Protein AF-A0A839QST0-F1 (afdb_monomer_lite)

Radius of gyration: 27.53 Å; chains: 1; bounding box: 65×44×78 Å

Foldseek 3Di:
DDDPPPDPPPPDVLVVLVVQCVVCVVVVHHDPDPSDPPPPDPVLVVLLVVLLVVVVVVLVVDAAALQRSLVVQQVVQQDPVRDGPVVSSVSSSVVCVVVVSHDLLVRLLVQVVVCCVPPLAALQVSQVVSVVSVRDPVSSVVSCVVNPDDDSLVSLLVLLVVVLVVLVPDPPPQSLALVSVLVVQLVVNVVSRDDSVSSNVSNVVVCVVVVRDHDD

Sequence (216 aa):
MTSRHARSAHPDPVVRGLQQNLAAYERGETPRNRVVREFRSPEDEKRVVKEARYCMGLIGRRLRSEFELRTRLAERCRDENDRVDTALVDEVIARLDRADLINDFLFATEWIMQRRAAKQLGTGALRSELEAKGVDESIINIAIDDTEDGSETERCIALVRDRLDRELRSTRALSRDRRSMARRLCAAVQRRGYSQNLALRIVNQELDIARVPWQA

pLDDT: mean 86.34, std 15.93, range [34.75, 98.38]

Organism: NCBI:txid521392

InterPro domains:
  IPR003783 Regulatory protein RecX [MF_01114] (41-210)
  IPR003783 Regulatory protein 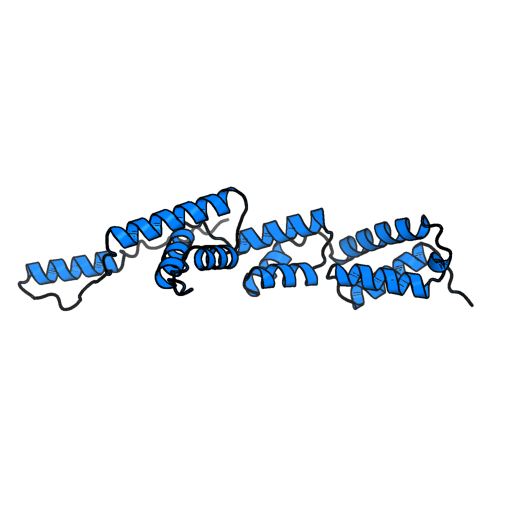RecX [PTHR33602] (40-204)
  IPR036388 Winged helix-like DNA-binding domain superfamily [G3DSA:1.10.10.10] (52-101)
  IPR036388 Winged helix-like DNA-binding domain superfamily [G3DSA:1.10.10.10] (103-146)
  IPR053924 RecX, second three-helical domain [PF02631] (103-143)

Secondary structure (DSSP, 8-state):
------------HHHHHHHHHHHHHHTTPPPS---------HHHHHHHHHHHHHHHHHHTTS---HHHHHHHHHHHTB-TTS-B-HHHHHHHHHHHHTTT---HHHHHHHHHHHHHHHH---HHHHHHHHHTTT--HHHHHHHHHHT--S-HHHHHHHHHHHHHHHHHH---GGGS-HHHHHHHHHHHHHTTT--HHHHHHHHHHHHHHTTPPPP-

Structure (mmCIF, N/CA/C/O backbone):
data_AF-A0A839QST0-F1
#
_entry.id   AF-A0A839QST0-F1
#
loop_
_atom_site.group_PDB
_atom_site.id
_atom_site.type_symbol
_atom_site.label_atom_id
_atom_site.label_alt_id
_atom_site.label_comp_id
_atom_site.label_asym_id
_atom_site.label_entity_id
_atom_site.label_seq_id
_atom_site.pdbx_PDB_ins_code
_atom_site.Cartn_x
_atom_site.Cartn_y
_atom_site.Cartn_z
_atom_site.occupancy
_atom_site.B_iso_or_equiv
_atom_site.auth_seq_id
_atom_site.auth_comp_id
_atom_site.auth_asym_id
_atom_site.auth_atom_id
_atom_site.pdbx_PDB_model_num
ATOM 1 N N . MET A 1 1 ? -23.057 -19.141 -8.802 1.00 34.75 1 MET A N 1
ATOM 2 C CA . MET A 1 1 ? -23.629 -20.102 -7.833 1.00 34.75 1 MET A CA 1
ATOM 3 C C . MET A 1 1 ? -22.949 -19.878 -6.490 1.00 34.75 1 MET A C 1
ATOM 5 O O . MET A 1 1 ? -21.885 -20.426 -6.250 1.00 34.75 1 MET A O 1
ATOM 9 N N . THR A 1 2 ? -23.482 -18.984 -5.660 1.00 36.34 2 THR A N 1
ATOM 10 C CA . THR A 1 2 ? -22.878 -18.622 -4.370 1.00 36.34 2 THR A CA 1
ATOM 11 C C . THR A 1 2 ? -23.440 -19.523 -3.276 1.00 36.34 2 THR A C 1
ATOM 13 O O . THR A 1 2 ? -24.617 -19.451 -2.925 1.00 36.34 2 THR A O 1
ATOM 16 N N . SER A 1 3 ? -22.587 -20.416 -2.770 1.00 35.12 3 SER A N 1
ATOM 17 C CA . SER A 1 3 ? -22.884 -21.302 -1.645 1.00 35.12 3 SER A CA 1
ATOM 18 C C . SER A 1 3 ? -23.073 -20.466 -0.379 1.00 35.12 3 SER A C 1
ATOM 20 O O . SER A 1 3 ? -22.124 -20.058 0.296 1.00 35.12 3 SER A O 1
ATOM 22 N N . ARG A 1 4 ? -24.342 -20.153 -0.113 1.00 39.78 4 ARG A N 1
ATOM 23 C CA . ARG A 1 4 ? -24.850 -19.478 1.076 1.00 39.78 4 ARG A CA 1
ATOM 24 C C . ARG A 1 4 ? -24.607 -20.407 2.262 1.00 39.78 4 ARG A C 1
ATOM 26 O O . ARG A 1 4 ? -25.421 -21.278 2.549 1.00 39.78 4 ARG A O 1
ATOM 33 N N . HIS A 1 5 ? -23.455 -20.252 2.909 1.00 36.84 5 HIS A N 1
ATOM 34 C CA . HIS A 1 5 ? -23.138 -20.971 4.134 1.00 36.84 5 HIS A CA 1
ATOM 35 C C . HIS A 1 5 ? -24.200 -20.618 5.174 1.00 36.84 5 HIS A C 1
ATOM 37 O O . HIS A 1 5 ? -24.247 -19.498 5.685 1.00 36.84 5 HIS A O 1
ATOM 43 N N . ALA A 1 6 ? -25.084 -21.579 5.436 1.00 41.28 6 ALA A N 1
ATOM 44 C CA . ALA A 1 6 ? -26.011 -21.557 6.545 1.00 41.28 6 ALA A CA 1
ATOM 45 C C . ALA A 1 6 ? -25.181 -21.488 7.831 1.00 41.28 6 ALA A C 1
ATOM 47 O O . ALA A 1 6 ? -24.715 -22.507 8.339 1.00 41.28 6 ALA A O 1
ATOM 48 N N . ARG A 1 7 ? -24.929 -20.272 8.331 1.00 45.91 7 ARG A N 1
ATOM 49 C CA . ARG A 1 7 ? -24.357 -20.099 9.664 1.00 45.91 7 ARG A CA 1
ATOM 50 C C . ARG A 1 7 ? -25.403 -20.619 10.634 1.00 45.91 7 ARG A C 1
ATOM 52 O O . ARG A 1 7 ? -26.478 -20.037 10.772 1.00 45.91 7 ARG A O 1
ATOM 59 N N . SER A 1 8 ? -25.097 -21.758 11.244 1.00 38.88 8 SER A N 1
ATOM 60 C CA . SER A 1 8 ? -25.825 -22.254 12.396 1.00 38.88 8 SER A CA 1
ATOM 61 C C . SER A 1 8 ? -25.908 -21.112 13.405 1.00 38.88 8 SER A C 1
ATOM 63 O O . SER A 1 8 ? -24.899 -20.501 13.757 1.00 38.88 8 SER A O 1
ATOM 65 N N . ALA A 1 9 ? -27.127 -20.770 13.816 1.00 44.88 9 ALA A N 1
ATOM 66 C CA . ALA A 1 9 ? -27.367 -19.848 14.911 1.00 44.88 9 ALA A CA 1
ATOM 67 C C . ALA A 1 9 ? -26.865 -20.521 16.193 1.00 44.88 9 ALA A C 1
ATOM 69 O O . ALA A 1 9 ? -27.630 -21.134 16.933 1.00 44.88 9 ALA A O 1
ATOM 70 N N . HIS A 1 10 ? -25.551 -20.512 16.406 1.00 42.47 10 HIS A N 1
ATOM 71 C CA . HIS A 1 10 ? -24.973 -20.938 17.663 1.00 42.47 10 HIS A CA 1
ATOM 72 C C . HIS A 1 10 ? -25.378 -19.871 18.686 1.00 42.47 10 HIS A C 1
ATOM 74 O O . HIS A 1 10 ? -25.041 -18.703 18.478 1.00 42.47 10 HIS A O 1
ATOM 80 N N . PRO A 1 11 ? -26.144 -20.219 19.739 1.00 49.91 11 PRO A N 1
ATOM 81 C CA . PRO A 1 11 ? -26.503 -19.261 20.772 1.00 49.91 11 PRO A CA 1
ATOM 82 C C . PRO A 1 11 ? -25.226 -18.610 21.289 1.00 49.91 11 PRO A C 1
ATOM 84 O O . PRO A 1 11 ? -24.271 -19.331 21.594 1.00 49.91 11 PRO A O 1
ATOM 87 N N . ASP A 1 12 ? -25.223 -17.276 21.350 1.00 61.41 12 ASP A N 1
ATOM 88 C CA . ASP A 1 12 ? -24.121 -16.489 21.899 1.00 61.41 12 ASP A CA 1
ATOM 89 C C . ASP A 1 12 ? -23.640 -17.167 23.199 1.00 61.41 12 ASP A C 1
ATOM 91 O O . ASP A 1 12 ? -24.470 -17.464 24.070 1.00 61.41 12 ASP A O 1
ATOM 95 N N . PRO A 1 13 ? -22.341 -17.488 23.334 1.00 60.47 13 PRO A N 1
ATOM 96 C CA . PRO A 1 13 ? -21.810 -18.164 24.516 1.00 60.47 13 PRO A CA 1
ATOM 97 C C . PRO A 1 13 ? -22.160 -17.433 25.821 1.00 60.47 13 PRO A C 1
ATOM 99 O O . PRO A 1 13 ? -22.313 -18.082 26.856 1.00 60.47 13 PRO A O 1
ATOM 102 N N . VAL A 1 14 ? -22.382 -16.114 25.770 1.00 61.16 14 VAL A N 1
ATOM 103 C CA . VAL A 1 14 ? -22.886 -15.312 26.892 1.00 61.16 14 VAL A CA 1
ATOM 104 C C . VAL A 1 14 ? -24.332 -15.672 27.224 1.00 61.16 14 VAL A C 1
ATOM 106 O O . VAL A 1 14 ? -24.652 -15.900 28.386 1.00 61.16 14 VAL A O 1
ATOM 109 N N . VAL A 1 15 ? -25.204 -15.775 26.220 1.00 68.75 15 VAL A N 1
ATOM 110 C CA . VAL A 1 15 ? -26.613 -16.159 26.405 1.00 68.75 15 VAL A CA 1
ATOM 111 C C . VAL A 1 15 ? -26.706 -17.581 26.952 1.00 68.75 15 VAL A C 1
ATOM 113 O O . VAL A 1 15 ? -27.444 -17.822 27.904 1.00 68.75 15 VAL A O 1
ATOM 116 N N . ARG A 1 16 ? -25.899 -18.507 26.421 1.00 71.44 16 ARG A N 1
ATOM 117 C CA . ARG A 1 16 ? -25.820 -19.887 26.922 1.00 71.44 16 ARG A CA 1
ATOM 118 C C . ARG A 1 16 ? -25.339 -19.929 28.375 1.00 71.44 16 ARG A C 1
ATOM 120 O O . ARG A 1 16 ? -25.907 -20.655 29.187 1.00 71.44 16 ARG A O 1
ATOM 127 N N . GLY A 1 17 ? -24.331 -19.131 28.716 1.00 72.88 17 GLY A N 1
ATOM 128 C CA . GLY A 1 17 ? -23.840 -19.016 30.084 1.00 72.88 17 GLY A CA 1
ATOM 129 C C . GLY A 1 17 ? -24.877 -18.414 31.042 1.00 72.88 17 GLY A C 1
ATOM 130 O O . GLY A 1 17 ? -25.063 -18.919 32.146 1.00 72.88 17 GLY A O 1
ATOM 131 N N . LEU A 1 18 ? -25.588 -17.364 30.624 1.00 74.69 18 LEU A N 1
ATOM 132 C CA . LEU A 1 18 ? -26.653 -16.746 31.419 1.00 74.69 18 LEU A CA 1
ATOM 133 C C . LEU A 1 18 ? -27.819 -17.712 31.651 1.00 74.69 18 LEU A C 1
ATOM 135 O O . LEU A 1 18 ? -28.318 -17.790 32.768 1.00 74.69 18 LEU A O 1
ATOM 139 N N . GLN A 1 19 ? -28.207 -18.489 30.637 1.00 81.00 19 GLN A N 1
ATOM 140 C CA . GLN A 1 19 ? -29.223 -19.538 30.765 1.00 81.00 19 GLN A CA 1
ATOM 141 C C . GLN A 1 19 ? -28.799 -20.627 31.758 1.00 81.00 19 GLN A C 1
ATOM 143 O O . GLN A 1 19 ? -29.601 -21.053 32.583 1.00 81.00 19 GLN A O 1
ATOM 148 N N . GLN A 1 20 ? -27.532 -21.050 31.725 1.00 79.12 20 GLN A N 1
ATOM 149 C CA . GLN A 1 20 ? -26.991 -22.018 32.687 1.00 79.12 20 GLN A CA 1
ATOM 150 C C . GLN A 1 20 ? -26.974 -21.467 34.117 1.00 79.12 20 GLN A C 1
ATOM 152 O O . GLN A 1 20 ? -27.294 -22.196 35.056 1.00 79.12 20 GLN A O 1
ATOM 157 N N . ASN A 1 21 ? -26.646 -20.184 34.281 1.00 79.88 21 ASN A N 1
ATOM 158 C CA . ASN A 1 21 ? -26.657 -19.518 35.580 1.00 79.88 21 ASN A CA 1
ATOM 159 C C . ASN A 1 21 ? -28.075 -19.335 36.121 1.00 79.88 21 ASN A C 1
ATOM 161 O O . ASN A 1 21 ? -28.311 -19.599 37.296 1.00 79.88 21 ASN A O 1
ATOM 165 N N . LEU A 1 22 ? -29.021 -18.934 35.269 1.00 83.38 22 LEU A N 1
ATOM 166 C CA . LEU A 1 22 ? -30.430 -18.820 35.633 1.00 83.38 22 LEU A CA 1
ATOM 167 C C . LEU A 1 22 ? -30.982 -20.176 36.089 1.00 83.38 22 LEU A C 1
ATOM 169 O O . LEU A 1 22 ? -31.554 -20.267 37.169 1.00 83.38 22 LEU A O 1
ATOM 173 N N . ALA A 1 23 ? -30.693 -21.245 35.341 1.00 85.12 23 ALA A N 1
ATOM 174 C CA . ALA A 1 23 ? -31.095 -22.600 35.706 1.00 85.12 23 ALA A CA 1
ATOM 175 C C . ALA A 1 23 ? -30.448 -23.087 37.018 1.00 85.12 23 ALA A C 1
ATOM 177 O O . ALA A 1 23 ? -31.044 -23.884 37.736 1.00 85.12 23 ALA A O 1
ATOM 178 N N . ALA A 1 24 ? -29.228 -22.641 37.345 1.00 83.25 24 ALA A N 1
ATOM 179 C CA . ALA A 1 24 ? -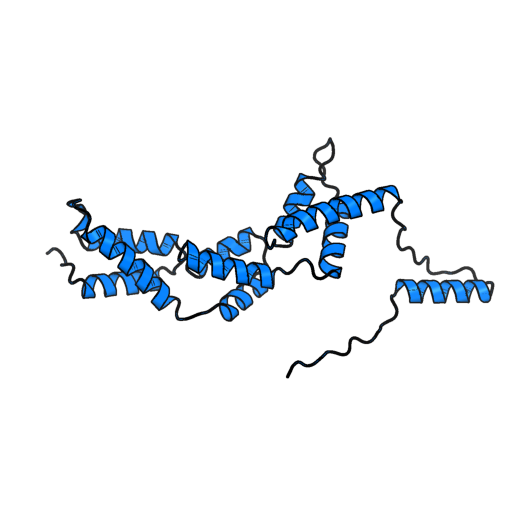28.595 -22.938 38.633 1.00 83.25 24 ALA A CA 1
ATOM 180 C C . ALA A 1 24 ? -29.326 -22.243 39.791 1.00 83.25 24 ALA A C 1
ATOM 182 O O . ALA A 1 24 ? -29.657 -22.896 40.779 1.00 83.25 24 ALA A O 1
ATOM 183 N N . TYR A 1 25 ? -29.675 -20.962 39.632 1.00 80.75 25 TYR A N 1
ATOM 184 C CA . TYR A 1 25 ? -30.479 -20.241 40.622 1.00 80.75 25 TYR A CA 1
ATOM 185 C C . TYR A 1 25 ? -31.861 -20.869 40.830 1.00 80.75 25 TYR A C 1
ATOM 187 O O . TYR A 1 25 ? -32.294 -21.009 41.971 1.00 80.75 25 TYR A O 1
ATOM 195 N N . GLU A 1 26 ? -32.532 -21.293 39.757 1.00 87.12 26 GLU A N 1
ATOM 196 C CA . GLU A 1 26 ? -33.830 -21.983 39.832 1.00 87.12 26 GLU A CA 1
ATOM 197 C C . GLU A 1 26 ? -33.751 -23.307 40.609 1.00 87.12 26 GLU A C 1
ATOM 199 O O . GLU A 1 26 ? -34.717 -23.700 41.261 1.00 87.12 26 GLU A O 1
ATOM 204 N N . ARG A 1 27 ? -32.590 -23.975 40.598 1.00 89.38 27 ARG A N 1
ATOM 205 C CA . ARG A 1 27 ? -32.315 -25.180 41.399 1.00 89.38 27 ARG A CA 1
ATOM 206 C C . ARG A 1 27 ? -31.845 -24.881 42.829 1.00 89.38 27 ARG A C 1
ATOM 208 O O . ARG A 1 27 ? -31.549 -25.815 43.570 1.00 89.38 27 ARG A O 1
ATOM 215 N N . GLY A 1 28 ? -31.755 -23.610 43.229 1.00 86.56 28 GLY A N 1
ATOM 216 C CA . GLY A 1 28 ? -31.203 -23.202 44.526 1.00 86.56 28 GLY A CA 1
ATOM 217 C C . GLY A 1 28 ? -29.681 -23.371 44.636 1.00 86.56 28 GLY A C 1
ATOM 218 O O . GLY A 1 28 ? -29.132 -23.328 45.735 1.00 86.56 28 GLY A O 1
ATOM 219 N N . GLU A 1 29 ? -28.990 -23.568 43.512 1.00 85.50 29 GLU A N 1
ATOM 220 C CA . GLU A 1 29 ? -27.538 -23.702 43.436 1.00 85.50 29 GLU A CA 1
ATOM 221 C C . GLU A 1 29 ? -26.893 -22.3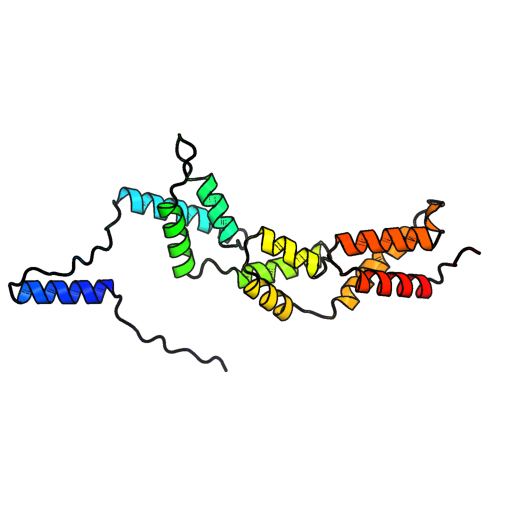28 43.224 1.00 85.50 29 GLU A C 1
ATOM 223 O O . GLU A 1 29 ? -27.384 -21.490 42.463 1.00 85.50 29 GLU A O 1
ATOM 228 N N . THR A 1 30 ? -25.736 -22.091 43.841 1.00 73.00 30 THR A N 1
ATOM 229 C CA . THR A 1 30 ? -24.904 -20.940 43.484 1.00 73.00 30 THR A CA 1
ATOM 230 C C . THR A 1 30 ? -24.199 -21.209 42.149 1.00 73.00 30 THR A C 1
ATOM 232 O O . THR A 1 30 ? -23.507 -22.225 42.012 1.00 73.00 30 THR A O 1
ATOM 235 N N . PRO A 1 31 ? -24.337 -20.325 41.142 1.00 65.62 31 PRO A N 1
ATOM 236 C CA . PRO A 1 31 ? -23.699 -20.537 39.851 1.00 65.62 31 PRO A CA 1
ATOM 237 C C . PRO A 1 31 ? -22.176 -20.580 39.992 1.00 65.62 31 PRO A C 1
ATOM 239 O O . PRO A 1 31 ? -21.563 -19.670 40.548 1.00 65.62 31 PRO A O 1
ATOM 242 N N . ARG A 1 32 ? -21.548 -21.631 39.452 1.00 61.38 32 ARG A N 1
ATOM 243 C CA . ARG A 1 32 ? -20.081 -21.779 39.442 1.00 61.38 32 ARG A CA 1
ATOM 244 C C . ARG A 1 32 ? -19.404 -20.993 38.323 1.00 61.38 32 ARG A C 1
ATOM 246 O O . ARG A 1 32 ? -18.220 -20.690 38.426 1.00 61.38 32 ARG A O 1
ATOM 253 N N . ASN A 1 33 ? -20.138 -20.675 37.259 1.00 56.16 33 ASN A N 1
ATOM 254 C CA . ASN A 1 33 ? -19.605 -19.956 36.115 1.00 56.16 33 ASN A CA 1
ATOM 255 C C . ASN A 1 33 ? -19.981 -18.478 36.231 1.00 56.16 33 ASN A C 1
ATOM 257 O O . ASN A 1 33 ? -21.116 -18.080 35.962 1.00 56.16 33 ASN A O 1
ATOM 261 N N . ARG A 1 34 ? -19.035 -17.636 36.646 1.00 54.53 34 ARG A N 1
ATOM 262 C CA . ARG A 1 34 ? -19.218 -16.189 36.561 1.00 54.53 34 ARG A CA 1
ATOM 263 C C . ARG A 1 34 ? -19.130 -15.863 35.069 1.00 54.53 34 ARG A C 1
ATOM 265 O O . ARG A 1 34 ? -18.039 -15.716 34.533 1.00 54.53 34 ARG A O 1
ATOM 272 N N . VAL A 1 35 ? -20.269 -15.816 34.378 1.00 49.56 35 VAL A N 1
ATOM 273 C CA . VAL A 1 35 ? -20.342 -15.340 32.989 1.00 49.56 35 VAL A CA 1
ATOM 274 C C . VAL A 1 35 ? -20.140 -13.836 33.055 1.00 49.56 35 VAL A C 1
ATOM 276 O O . VAL A 1 35 ? -21.072 -13.041 33.000 1.00 49.56 35 VAL A O 1
ATOM 279 N N . VAL A 1 36 ? -18.895 -13.453 33.301 1.00 47.81 36 VAL A N 1
ATOM 280 C CA . VAL A 1 36 ? -18.444 -12.080 33.293 1.00 47.81 36 VAL A CA 1
ATOM 281 C C . VAL A 1 36 ? -18.056 -11.829 31.853 1.00 47.81 36 VAL A C 1
ATOM 283 O O . VAL A 1 36 ? -16.905 -11.971 31.462 1.00 47.81 36 VAL A O 1
ATOM 286 N N . ARG A 1 37 ? -19.025 -11.394 31.045 1.00 49.22 37 ARG A N 1
ATOM 287 C CA . ARG A 1 37 ? -18.660 -10.207 30.282 1.00 49.22 37 ARG A CA 1
ATOM 288 C C . ARG A 1 37 ? -18.400 -9.181 31.368 1.00 49.22 37 ARG A C 1
ATOM 290 O O . ARG A 1 37 ? -19.316 -8.905 32.141 1.00 49.22 37 ARG A O 1
ATOM 297 N N . GLU A 1 38 ? -17.162 -8.725 31.524 1.00 54.16 38 GLU A N 1
ATOM 298 C CA . GLU A 1 38 ? -16.940 -7.539 32.340 1.00 54.16 38 GLU A CA 1
ATOM 299 C C . GLU A 1 38 ? -17.835 -6.493 31.696 1.00 54.16 38 GLU A C 1
ATOM 301 O O . GLU A 1 38 ? -17.629 -6.105 30.544 1.00 54.16 38 GLU A O 1
ATOM 306 N N . PHE A 1 39 ? -18.945 -6.173 32.361 1.00 53.22 39 PHE A N 1
ATOM 307 C CA . PHE A 1 39 ? -19.774 -5.074 31.928 1.00 53.22 39 PHE A CA 1
ATOM 308 C C . PHE A 1 39 ? -18.857 -3.872 32.046 1.00 53.22 39 PHE A C 1
ATOM 310 O O . PHE A 1 39 ? -18.511 -3.467 33.156 1.00 53.22 39 PHE A O 1
ATOM 317 N N . ARG A 1 40 ? -18.392 -3.378 30.895 1.00 66.94 40 ARG A N 1
ATOM 318 C CA . ARG A 1 40 ? -17.623 -2.142 30.838 1.00 66.94 40 ARG A CA 1
ATOM 319 C C . ARG A 1 40 ? -18.403 -1.078 31.587 1.00 66.94 40 ARG A C 1
ATOM 321 O O . ARG A 1 40 ? -19.634 -1.026 31.474 1.00 66.94 40 ARG A O 1
ATOM 328 N N . SER A 1 41 ? -17.689 -0.236 32.330 1.00 80.38 41 SER A N 1
ATOM 329 C CA . SER A 1 41 ? -18.328 0.914 32.958 1.00 80.38 41 SER A CA 1
ATOM 330 C C . SER A 1 41 ? -19.091 1.694 31.882 1.00 80.38 41 SER A C 1
ATOM 332 O O . SER A 1 41 ? -18.615 1.770 30.740 1.00 80.38 41 SER A O 1
ATOM 334 N N . PRO A 1 42 ? -20.254 2.294 32.185 1.00 84.88 42 PRO A N 1
ATOM 335 C CA . PRO A 1 42 ? -20.945 3.167 31.238 1.00 84.88 42 PRO A CA 1
ATOM 336 C C . PRO A 1 42 ? -20.020 4.227 30.611 1.00 84.88 42 PRO A C 1
ATOM 338 O O . PRO A 1 42 ? -20.205 4.622 29.461 1.00 84.88 42 PRO A O 1
ATOM 341 N N . GLU A 1 43 ? -19.004 4.670 31.348 1.00 86.81 43 GLU A N 1
ATOM 342 C CA . GLU A 1 43 ? -17.944 5.582 30.920 1.00 86.81 43 GLU A CA 1
ATOM 343 C C . GLU A 1 43 ? -17.039 4.960 29.849 1.00 86.81 43 GLU A C 1
ATOM 345 O O . GLU A 1 43 ? -16.793 5.592 28.820 1.00 86.81 43 GLU A O 1
ATOM 350 N N . ASP A 1 44 ? -16.599 3.717 30.036 1.00 86.88 44 ASP A N 1
ATOM 351 C CA . ASP A 1 44 ? -15.759 3.007 29.067 1.00 86.88 44 ASP A CA 1
ATOM 352 C C . ASP A 1 44 ? -16.528 2.705 27.785 1.00 86.88 44 ASP A C 1
ATOM 354 O O . ASP A 1 44 ? -16.017 2.900 26.683 1.00 86.88 44 ASP A O 1
ATOM 358 N N . GLU A 1 45 ? -17.796 2.314 27.904 1.00 89.62 45 GLU A N 1
ATOM 359 C CA . GLU A 1 45 ? -18.645 2.081 26.738 1.00 89.62 45 GLU A CA 1
ATOM 360 C C . GLU A 1 45 ? -18.872 3.383 25.945 1.00 89.62 45 GLU A C 1
ATOM 362 O O . GLU A 1 45 ? -18.796 3.389 24.713 1.00 89.62 45 GLU A O 1
ATOM 367 N N . LYS A 1 46 ? -19.058 4.524 26.628 1.00 92.75 46 LYS A N 1
ATOM 368 C CA . LYS A 1 46 ? -19.106 5.845 25.972 1.00 92.75 46 LYS A CA 1
ATOM 369 C C . LYS A 1 46 ? -17.804 6.159 25.231 1.00 92.75 46 LYS A C 1
ATOM 371 O O . LYS A 1 46 ? -17.869 6.698 24.122 1.00 92.75 46 LYS A O 1
ATOM 376 N N . ARG A 1 47 ? -16.639 5.831 25.808 1.00 93.31 47 ARG A N 1
ATOM 377 C CA . ARG A 1 47 ? -15.326 6.005 25.154 1.00 93.31 47 ARG A CA 1
ATOM 378 C C . ARG A 1 47 ? -15.229 5.149 23.890 1.00 93.31 47 ARG A C 1
ATOM 380 O O . ARG A 1 47 ? -14.953 5.699 22.826 1.00 93.31 47 ARG A O 1
ATOM 387 N N . VAL A 1 48 ? -15.567 3.860 23.965 1.00 93.88 48 VAL A N 1
ATOM 388 C CA . VAL A 1 48 ? -15.586 2.945 22.805 1.00 93.88 48 VAL A CA 1
ATOM 389 C C . VAL A 1 48 ? -16.479 3.492 21.690 1.00 93.88 48 VAL A C 1
ATOM 391 O O . VAL A 1 48 ? -16.051 3.598 20.542 1.00 93.88 48 VAL A O 1
ATOM 394 N N . VAL A 1 49 ? -17.712 3.896 22.008 1.00 95.62 49 VAL A N 1
ATOM 395 C CA . VAL A 1 49 ? -18.662 4.420 21.010 1.00 95.62 49 VAL A CA 1
ATOM 396 C C . VAL A 1 49 ? -18.159 5.720 20.373 1.00 95.62 49 VAL A C 1
ATOM 398 O O . VAL A 1 49 ? -18.316 5.922 19.164 1.00 95.62 49 VAL A O 1
ATOM 401 N N . LYS A 1 50 ? -17.544 6.608 21.162 1.00 96.50 50 LYS A N 1
ATOM 402 C CA . LYS A 1 50 ? -16.956 7.861 20.669 1.00 96.50 50 LYS A CA 1
ATOM 403 C C . LYS A 1 50 ? -15.833 7.594 19.665 1.00 96.50 50 LYS A C 1
ATOM 405 O O . LYS A 1 50 ? -15.819 8.216 18.600 1.00 96.50 50 LYS A O 1
ATOM 410 N N . GLU A 1 51 ? -14.923 6.679 19.980 1.00 96.94 51 GLU A N 1
ATOM 411 C CA . GLU A 1 51 ? -13.785 6.361 19.116 1.00 96.94 51 GLU A CA 1
ATOM 412 C C . GLU A 1 51 ? -14.201 5.543 17.884 1.00 96.94 51 GLU A C 1
ATOM 414 O O . GLU A 1 51 ? -13.766 5.843 16.771 1.00 96.94 51 GLU A O 1
ATOM 419 N N . ALA A 1 52 ? -15.167 4.629 18.021 1.00 96.88 52 ALA A N 1
ATOM 420 C CA . ALA A 1 52 ? -15.776 3.948 16.879 1.00 96.88 52 ALA A CA 1
ATOM 421 C C . ALA A 1 52 ? -16.418 4.942 15.896 1.00 96.88 52 ALA A C 1
ATOM 423 O O . ALA A 1 52 ? -16.225 4.834 14.685 1.00 96.88 52 ALA A O 1
ATOM 424 N N . ARG A 1 53 ? -17.128 5.967 16.396 1.00 97.62 53 ARG A N 1
ATOM 425 C CA . ARG A 1 53 ? -17.695 7.033 15.548 1.00 97.62 53 ARG A CA 1
ATOM 426 C C . ARG A 1 53 ? -16.624 7.796 14.777 1.00 97.62 53 ARG A C 1
ATOM 428 O O . ARG A 1 53 ? -16.839 8.147 13.618 1.00 97.62 53 ARG A O 1
ATOM 435 N N . TYR A 1 54 ? -15.479 8.042 15.398 1.00 97.75 54 TYR A N 1
ATOM 436 C CA . TYR A 1 54 ? -14.354 8.671 14.720 1.00 97.75 54 TYR A CA 1
ATOM 437 C C . TYR A 1 54 ? -13.799 7.800 13.590 1.00 97.75 54 TYR A C 1
ATOM 439 O O . TYR A 1 54 ? -13.670 8.292 12.468 1.00 97.75 54 TYR A O 1
ATOM 447 N N . CYS A 1 55 ? -13.558 6.512 13.843 1.00 97.62 55 CYS A N 1
ATOM 448 C CA . CYS A 1 55 ? -13.122 5.572 12.810 1.00 97.62 55 CYS A CA 1
ATOM 449 C C . CYS A 1 55 ? -14.128 5.465 11.661 1.00 97.62 55 CYS A C 1
ATOM 451 O O . CYS A 1 55 ? -13.725 5.535 10.503 1.00 97.62 55 CYS A O 1
ATOM 453 N N . MET A 1 56 ? -15.431 5.403 11.955 1.00 97.44 56 MET A N 1
ATOM 454 C CA . MET A 1 56 ? -16.476 5.431 10.923 1.00 97.44 56 MET A CA 1
ATOM 455 C C . MET A 1 56 ? -16.387 6.691 10.051 1.00 97.44 56 MET A C 1
ATOM 457 O O . MET A 1 56 ? -16.508 6.609 8.831 1.00 97.44 56 MET A O 1
ATOM 461 N N . GLY A 1 57 ? -16.096 7.854 10.644 1.00 97.69 57 GLY A N 1
ATOM 462 C CA . GLY A 1 57 ? -15.857 9.088 9.892 1.00 97.69 57 GLY A CA 1
ATOM 463 C C . GLY A 1 57 ? -14.605 9.044 9.004 1.00 97.69 57 GLY A C 1
ATOM 464 O O . GLY A 1 57 ? -14.583 9.679 7.949 1.00 97.69 57 GLY A O 1
ATOM 465 N N . LEU A 1 58 ? -13.564 8.302 9.399 1.00 96.81 58 LEU A N 1
ATOM 466 C CA . LEU A 1 58 ? -12.373 8.083 8.571 1.00 96.81 58 LEU A CA 1
ATOM 467 C C . LEU A 1 58 ? -12.658 7.140 7.400 1.00 96.81 58 LEU A C 1
ATOM 469 O O . LEU A 1 58 ? -12.253 7.454 6.279 1.00 96.81 58 LEU A O 1
ATOM 473 N N . ILE A 1 59 ? -13.342 6.023 7.669 1.00 96.50 59 ILE A N 1
ATOM 474 C CA . ILE A 1 59 ? -13.710 5.003 6.676 1.00 96.50 59 ILE A CA 1
ATOM 475 C C . ILE A 1 59 ? -14.678 5.593 5.645 1.00 96.50 59 ILE A C 1
ATOM 477 O O . ILE A 1 59 ? -14.500 5.402 4.446 1.00 96.50 59 ILE A O 1
ATOM 481 N N . GLY A 1 60 ? -15.644 6.406 6.084 1.00 95.19 60 GLY A N 1
ATOM 482 C CA . GLY A 1 60 ? -16.623 7.037 5.194 1.00 95.19 60 GLY A CA 1
ATOM 483 C C . GLY A 1 60 ? -16.027 7.997 4.155 1.00 95.19 60 GLY A C 1
ATOM 484 O O . GLY A 1 60 ? -16.704 8.346 3.195 1.00 95.19 60 GLY A O 1
ATOM 485 N N . ARG A 1 61 ? -14.768 8.431 4.315 1.00 95.50 61 ARG A N 1
ATOM 486 C CA . ARG A 1 61 ? -14.061 9.273 3.327 1.00 95.50 61 ARG A CA 1
ATOM 487 C C . ARG A 1 61 ? -13.245 8.460 2.324 1.00 95.50 61 ARG A C 1
ATOM 489 O O . ARG A 1 61 ? -13.045 8.906 1.200 1.00 95.50 61 ARG A O 1
ATOM 496 N N . ARG A 1 62 ? -12.686 7.334 2.767 1.00 94.75 62 ARG A N 1
ATOM 497 C CA . ARG A 1 62 ? -11.844 6.414 1.995 1.00 94.75 62 ARG A CA 1
ATOM 498 C C . ARG A 1 62 ? -11.731 5.119 2.784 1.00 94.75 62 ARG A C 1
ATOM 500 O O . ARG A 1 62 ? -11.584 5.176 4.003 1.00 94.75 62 ARG A O 1
ATOM 507 N N . LEU A 1 63 ? -11.647 3.993 2.085 1.00 96.12 63 LEU A N 1
ATOM 508 C CA . LEU A 1 63 ? -11.217 2.736 2.687 1.00 96.12 63 LEU A CA 1
ATOM 509 C C . LEU A 1 63 ? -9.888 2.900 3.444 1.00 96.12 63 LEU A C 1
ATOM 511 O O . LEU A 1 63 ? -8.984 3.638 3.028 1.00 96.12 63 LEU A O 1
ATOM 515 N N . ARG A 1 64 ? -9.784 2.199 4.568 1.00 97.44 64 ARG A N 1
ATOM 516 C CA . ARG A 1 64 ? -8.648 2.204 5.496 1.00 97.44 64 ARG A CA 1
ATOM 517 C C . ARG A 1 64 ? -8.331 0.758 5.844 1.00 97.44 64 ARG A C 1
ATOM 519 O O . ARG A 1 64 ? -9.274 -0.007 6.028 1.00 97.44 64 ARG A O 1
ATOM 526 N N . SER A 1 65 ? -7.050 0.422 5.967 1.00 98.06 65 SER A N 1
ATOM 527 C CA . SER A 1 65 ? -6.672 -0.857 6.566 1.00 98.06 65 SER A CA 1
ATOM 528 C C . SER A 1 65 ? -6.904 -0.835 8.074 1.00 98.06 65 SER A C 1
ATOM 530 O O . SER A 1 65 ? -6.921 0.235 8.702 1.00 98.06 65 SER A O 1
ATOM 532 N N . GLU A 1 66 ? -7.036 -2.016 8.665 1.00 97.94 66 GLU A N 1
ATOM 533 C CA . GLU A 1 66 ? -7.085 -2.203 10.112 1.00 97.94 66 GLU A CA 1
ATOM 534 C C . GLU A 1 66 ? -5.891 -1.527 10.802 1.00 97.94 66 GLU A C 1
ATOM 536 O O . GLU A 1 66 ? -6.055 -0.798 11.784 1.00 97.94 66 GLU A O 1
ATOM 541 N N . PHE A 1 67 ? -4.692 -1.690 10.236 1.00 98.06 67 PHE A N 1
ATOM 542 C CA . PHE A 1 67 ? -3.471 -1.060 10.731 1.00 98.06 67 PHE A CA 1
ATOM 543 C C . PHE A 1 67 ? -3.555 0.471 10.714 1.00 98.06 67 PHE A C 1
ATOM 545 O O . PHE A 1 67 ? -3.247 1.101 11.724 1.00 98.06 67 PHE A O 1
ATOM 552 N N . GLU A 1 68 ? -4.036 1.093 9.626 1.00 97.75 68 GLU A N 1
ATOM 553 C CA . GLU A 1 68 ? -4.212 2.553 9.589 1.00 97.75 68 GLU A CA 1
ATOM 554 C C . GLU A 1 68 ? -5.163 3.033 10.696 1.00 97.75 68 GLU A C 1
ATOM 556 O O . GLU A 1 68 ? -4.917 4.074 11.312 1.00 97.75 68 GLU A O 1
ATOM 561 N N . LEU A 1 69 ? -6.245 2.295 10.959 1.00 97.94 69 LEU A N 1
ATOM 562 C CA . LEU A 1 69 ? -7.198 2.634 12.018 1.00 97.94 69 LEU A CA 1
ATOM 563 C C . LEU A 1 69 ? -6.576 2.471 13.404 1.00 97.94 69 LEU A C 1
ATOM 565 O O . LEU A 1 69 ? -6.703 3.383 14.224 1.00 97.94 69 LEU A O 1
ATOM 569 N N . ARG A 1 70 ? -5.852 1.372 13.645 1.00 97.69 70 ARG A N 1
ATOM 570 C CA . ARG A 1 70 ? -5.111 1.151 14.892 1.00 97.69 70 ARG A CA 1
ATOM 571 C C . ARG A 1 70 ? -4.101 2.252 15.156 1.00 97.69 70 ARG A C 1
ATOM 573 O O . ARG A 1 70 ? -4.101 2.800 16.251 1.00 97.69 70 ARG A O 1
ATOM 580 N N . THR A 1 71 ? -3.288 2.628 14.168 1.00 96.56 71 THR A N 1
ATOM 581 C CA . THR A 1 71 ? -2.305 3.710 14.322 1.00 96.56 71 THR A CA 1
ATOM 582 C C . THR A 1 71 ? -2.986 5.022 14.706 1.00 96.56 71 THR A C 1
ATOM 584 O O . THR A 1 71 ? -2.567 5.678 15.656 1.00 96.56 71 THR A O 1
ATOM 587 N N . ARG A 1 72 ? -4.085 5.386 14.032 1.00 96.06 72 ARG A N 1
ATOM 588 C CA . ARG A 1 72 ? -4.821 6.628 14.330 1.00 96.06 72 ARG A CA 1
ATOM 589 C C . ARG A 1 72 ? -5.480 6.614 15.702 1.00 96.06 72 ARG A C 1
ATOM 591 O O . ARG A 1 72 ? -5.486 7.639 16.380 1.00 96.06 72 ARG A O 1
ATOM 598 N N . LEU A 1 73 ? -6.043 5.480 16.107 1.00 96.19 73 LEU A N 1
ATOM 599 C CA . LEU A 1 73 ? -6.602 5.318 17.444 1.00 96.19 73 LEU A CA 1
ATOM 600 C C . LEU A 1 73 ? -5.510 5.393 18.506 1.00 96.19 73 LEU A C 1
ATOM 602 O O . LEU A 1 73 ? -5.688 6.103 19.489 1.00 96.19 73 LEU A O 1
ATOM 606 N N . ALA A 1 74 ? -4.374 4.733 18.283 1.00 94.62 74 ALA A N 1
ATOM 607 C CA . ALA A 1 74 ? -3.240 4.756 19.193 1.00 94.62 74 ALA A CA 1
ATOM 608 C C . ALA A 1 74 ? -2.669 6.166 19.358 1.00 94.62 74 ALA A C 1
ATOM 610 O O . ALA A 1 74 ? -2.371 6.554 20.474 1.00 94.62 74 ALA A O 1
ATOM 611 N N . GLU A 1 75 ? -2.559 6.954 18.285 1.00 93.31 75 GLU A N 1
ATOM 612 C CA . GLU A 1 75 ? -2.170 8.372 18.351 1.00 93.31 75 GLU A CA 1
ATOM 613 C C . GLU A 1 75 ? -3.182 9.221 19.128 1.00 93.31 75 GLU A C 1
ATOM 615 O O . GLU A 1 75 ? -2.803 10.124 19.870 1.00 93.31 75 GLU A O 1
ATOM 620 N N . ARG A 1 76 ? -4.476 8.942 18.960 1.00 92.31 76 ARG A N 1
ATOM 621 C CA . ARG A 1 76 ? -5.559 9.738 19.545 1.00 92.31 76 ARG A CA 1
ATOM 622 C C . ARG A 1 76 ? -5.858 9.400 21.004 1.00 92.31 76 ARG A C 1
ATOM 624 O O . ARG A 1 76 ? -6.303 10.273 21.742 1.00 92.31 76 ARG A O 1
ATOM 631 N N . CYS A 1 77 ? -5.654 8.148 21.398 1.00 89.06 77 CYS A N 1
ATOM 632 C CA . CYS A 1 77 ? -5.986 7.612 22.719 1.00 89.06 77 CYS A CA 1
ATOM 633 C C . CYS A 1 77 ? -4.768 7.559 23.651 1.00 89.06 77 CYS A C 1
ATOM 635 O O . CYS A 1 77 ? -4.738 6.729 24.559 1.00 89.06 77 CYS A O 1
ATOM 637 N N . ARG A 1 78 ? -3.763 8.410 23.411 1.00 90.75 78 ARG A N 1
ATOM 638 C CA . ARG A 1 78 ? -2.620 8.568 24.315 1.00 90.75 78 ARG A CA 1
ATOM 639 C C . ARG A 1 78 ? -3.055 9.325 25.558 1.00 90.75 78 ARG A C 1
ATOM 641 O O . ARG A 1 78 ? -3.752 10.336 25.453 1.00 90.75 78 ARG A O 1
ATOM 648 N N . ASP A 1 79 ? -2.661 8.819 26.716 1.00 87.06 79 ASP A N 1
ATOM 649 C CA . ASP A 1 79 ? -2.812 9.538 27.972 1.00 87.06 79 ASP A CA 1
ATOM 650 C C . ASP A 1 79 ? -1.725 10.619 28.135 1.00 87.06 79 ASP A C 1
ATOM 652 O O . ASP A 1 79 ? -0.841 10.803 27.296 1.00 87.06 79 ASP A O 1
ATOM 656 N N . GLU A 1 80 ? -1.795 11.354 29.242 1.00 85.88 80 GLU A N 1
ATOM 657 C CA . GLU A 1 80 ? -0.814 12.374 29.633 1.00 85.88 80 GLU A CA 1
ATOM 658 C C . GLU A 1 80 ? 0.619 11.844 29.821 1.00 85.88 80 GLU A C 1
ATOM 660 O O . GLU A 1 80 ? 1.569 12.622 29.796 1.00 85.88 80 GLU A O 1
ATOM 665 N N . ASN A 1 81 ? 0.781 10.527 29.970 1.00 87.50 81 ASN A N 1
ATOM 666 C CA . ASN A 1 81 ? 2.059 9.836 30.111 1.00 87.50 81 ASN A CA 1
ATOM 667 C C . ASN A 1 81 ? 2.503 9.154 28.805 1.00 87.50 81 ASN A C 1
ATOM 669 O O . ASN A 1 81 ? 3.370 8.279 28.842 1.00 87.50 81 ASN A O 1
ATOM 673 N N . ASP A 1 82 ? 1.905 9.523 27.669 1.00 85.38 82 ASP A N 1
ATOM 674 C CA . ASP A 1 82 ? 2.163 8.945 26.348 1.00 85.38 82 ASP A CA 1
ATOM 675 C C . ASP A 1 82 ? 1.849 7.435 26.239 1.00 85.38 82 ASP A C 1
ATOM 677 O O . ASP A 1 82 ? 2.319 6.744 25.331 1.00 85.38 82 ASP A O 1
ATOM 681 N N . ARG A 1 83 ? 1.026 6.891 27.148 1.00 89.06 83 ARG A N 1
ATOM 682 C CA . ARG A 1 83 ? 0.595 5.489 27.110 1.00 89.06 83 ARG A CA 1
ATOM 683 C C . ARG A 1 83 ? -0.664 5.338 26.273 1.00 89.06 83 ARG A C 1
ATOM 685 O O . ARG A 1 83 ? -1.610 6.112 26.388 1.00 89.06 83 ARG A O 1
ATOM 692 N N . VAL A 1 84 ? -0.682 4.296 25.448 1.00 90.75 84 VAL A N 1
ATOM 693 C CA . VAL A 1 84 ? -1.844 3.926 24.636 1.00 90.75 84 VAL A CA 1
ATOM 694 C C . VAL A 1 84 ? -2.725 2.962 25.424 1.00 90.75 84 VAL A C 1
ATOM 696 O O . VAL A 1 84 ? -2.250 1.924 25.882 1.00 90.75 84 VAL A O 1
ATOM 699 N N . ASP A 1 85 ? -4.016 3.272 25.525 1.00 91.75 85 ASP A N 1
ATOM 700 C CA . ASP A 1 85 ? -5.036 2.347 26.029 1.00 91.75 85 ASP A CA 1
ATOM 701 C C . ASP A 1 85 ? -5.319 1.259 24.976 1.00 91.75 85 ASP A C 1
ATOM 703 O O . ASP A 1 85 ? -6.213 1.385 24.136 1.00 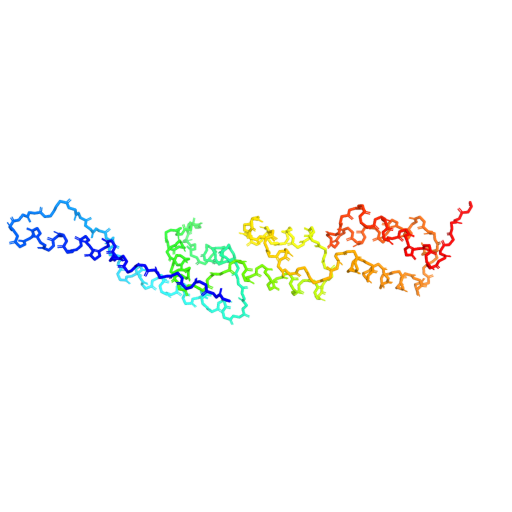91.75 85 ASP A O 1
ATOM 707 N N . THR A 1 86 ? -4.497 0.206 24.965 1.00 91.88 86 THR A N 1
ATOM 708 C CA . THR A 1 86 ? -4.583 -0.876 23.970 1.00 91.88 86 THR A CA 1
ATOM 709 C C . THR A 1 86 ? -5.906 -1.632 24.046 1.00 91.88 86 THR A C 1
ATOM 711 O O . THR A 1 86 ? -6.452 -1.990 23.006 1.00 91.88 86 THR A O 1
ATOM 714 N N . ALA A 1 87 ? -6.477 -1.790 25.245 1.00 90.81 87 ALA A N 1
ATOM 715 C CA . ALA A 1 87 ? -7.771 -2.438 25.440 1.00 90.81 87 ALA A CA 1
ATOM 716 C C . ALA A 1 87 ? -8.910 -1.660 24.760 1.00 90.81 87 ALA A C 1
ATOM 718 O O . ALA A 1 87 ? -9.778 -2.259 24.121 1.00 90.81 87 ALA A O 1
ATOM 719 N N . LEU A 1 88 ? -8.888 -0.324 24.843 1.00 92.94 88 LEU A N 1
ATOM 720 C CA . LEU A 1 88 ? -9.827 0.521 24.107 1.00 92.94 88 LEU A CA 1
ATOM 721 C C . LEU A 1 88 ? -9.652 0.371 22.590 1.00 92.94 88 LEU A C 1
ATOM 723 O O . LEU A 1 88 ? -10.648 0.229 21.878 1.00 92.94 88 LEU A O 1
ATOM 727 N N . VAL A 1 89 ? -8.410 0.407 22.092 1.00 95.62 89 VAL A N 1
ATOM 728 C CA . VAL A 1 89 ? -8.125 0.273 20.652 1.00 95.62 89 VAL A CA 1
ATOM 729 C C . VAL A 1 89 ? -8.635 -1.067 20.126 1.00 95.62 89 VAL A C 1
ATOM 731 O O . VAL A 1 89 ? -9.367 -1.089 19.135 1.00 95.62 89 VAL A O 1
ATOM 734 N N . ASP A 1 90 ? -8.298 -2.164 20.800 1.00 94.75 90 ASP A N 1
ATOM 735 C CA . ASP A 1 90 ? -8.689 -3.508 20.378 1.00 94.75 90 ASP A CA 1
ATOM 736 C C . ASP A 1 90 ? -10.201 -3.703 20.413 1.00 94.75 90 ASP A C 1
ATOM 738 O O . ASP A 1 90 ? -10.760 -4.275 19.477 1.00 94.75 90 ASP A O 1
ATOM 742 N N . GLU A 1 91 ? -10.898 -3.160 21.413 1.00 94.31 91 GLU A N 1
ATOM 743 C CA . GLU A 1 91 ? -12.358 -3.217 21.426 1.00 94.31 91 GLU A CA 1
ATOM 744 C C . GLU A 1 91 ? -12.976 -2.447 20.256 1.00 94.31 91 GLU A C 1
ATOM 746 O O . GLU A 1 91 ? -13.919 -2.931 19.621 1.00 94.31 91 GLU A O 1
ATOM 751 N N . VAL A 1 92 ? -12.491 -1.232 19.983 1.00 96.69 92 VAL A N 1
ATOM 752 C CA . VAL A 1 92 ? -13.024 -0.408 18.893 1.00 96.69 92 VAL A CA 1
ATOM 753 C C . VAL A 1 92 ? -12.833 -1.129 17.563 1.00 96.69 92 VAL A C 1
ATOM 755 O O . VAL A 1 92 ? -13.792 -1.243 16.799 1.00 96.69 92 VAL A O 1
ATOM 758 N N . ILE A 1 93 ? -11.638 -1.666 17.310 1.00 97.19 93 ILE A N 1
ATOM 759 C CA . ILE A 1 93 ? -11.346 -2.438 16.099 1.00 97.19 93 ILE A CA 1
ATOM 760 C C . ILE A 1 93 ? -12.225 -3.687 16.025 1.00 97.19 93 ILE A C 1
ATOM 762 O O . ILE A 1 93 ? -12.919 -3.863 15.029 1.00 97.19 93 ILE A O 1
ATOM 766 N N . ALA A 1 94 ? -12.315 -4.479 17.096 1.00 94.94 94 ALA A N 1
ATOM 767 C CA . ALA A 1 94 ? -13.160 -5.672 17.138 1.00 94.94 94 ALA A CA 1
ATOM 768 C C . ALA A 1 94 ? -14.648 -5.359 16.913 1.00 94.94 94 ALA A C 1
ATOM 770 O O . ALA A 1 94 ? -15.408 -6.202 16.438 1.00 94.94 94 ALA A O 1
ATOM 771 N N . ARG A 1 95 ? -15.117 -4.162 17.281 1.00 95.50 95 ARG A N 1
ATOM 772 C CA . ARG A 1 95 ? -16.497 -3.734 17.020 1.00 95.50 95 ARG A CA 1
ATOM 773 C C . ARG A 1 95 ? -16.719 -3.326 15.568 1.00 95.50 95 ARG A C 1
ATOM 775 O O . ARG A 1 95 ? -17.790 -3.607 15.039 1.00 95.50 95 ARG A O 1
ATOM 782 N N . LEU A 1 96 ? -15.745 -2.660 14.953 1.00 95.94 96 LEU A N 1
ATOM 783 C CA . LEU A 1 96 ? -15.795 -2.295 13.537 1.00 95.94 96 LEU A CA 1
ATOM 784 C C . LEU A 1 96 ? -15.676 -3.536 12.643 1.00 95.94 96 LEU A C 1
ATOM 786 O O . LEU A 1 96 ? -16.416 -3.645 11.670 1.00 95.94 96 LEU A O 1
ATOM 790 N N . ASP A 1 97 ? -14.814 -4.480 13.017 1.00 94.88 97 ASP A N 1
ATOM 791 C CA . ASP A 1 97 ? -14.646 -5.775 12.355 1.00 94.88 97 ASP A CA 1
ATOM 792 C C . ASP A 1 97 ? -15.931 -6.615 12.425 1.00 94.88 97 ASP A C 1
ATOM 794 O O . ASP A 1 97 ? -16.480 -7.000 11.399 1.00 94.88 97 ASP A O 1
ATOM 798 N N . ARG A 1 98 ? -16.537 -6.764 13.615 1.00 94.12 98 ARG A N 1
ATOM 799 C CA . ARG A 1 98 ? -17.851 -7.430 13.770 1.00 94.12 98 ARG A CA 1
ATOM 800 C C . ARG A 1 98 ? -18.991 -6.782 12.980 1.00 94.12 98 ARG A C 1
ATOM 802 O O . ARG A 1 98 ? -20.027 -7.417 12.799 1.00 94.12 98 ARG A O 1
ATOM 809 N N . ALA A 1 99 ? -18.846 -5.515 12.603 1.00 95.19 99 ALA A N 1
ATOM 810 C CA . ALA A 1 99 ? -19.808 -4.787 11.784 1.00 95.19 99 ALA A CA 1
ATOM 811 C C . ALA A 1 99 ? -19.468 -4.837 10.281 1.00 95.19 99 ALA A C 1
ATOM 813 O O . ALA A 1 99 ? -20.101 -4.118 9.510 1.00 95.19 99 ALA A O 1
ATOM 814 N N . ASP A 1 100 ? -18.474 -5.639 9.879 1.00 94.69 100 ASP A N 1
ATOM 815 C CA . ASP A 1 100 ? -17.951 -5.761 8.513 1.00 94.69 100 ASP A CA 1
ATOM 816 C C . ASP A 1 100 ? -17.513 -4.406 7.908 1.00 94.69 100 ASP A C 1
ATOM 818 O O . ASP A 1 100 ? -17.575 -4.186 6.698 1.00 94.69 100 ASP A O 1
ATOM 822 N N . LEU A 1 101 ? -17.082 -3.459 8.753 1.00 95.06 101 LEU A N 1
ATOM 823 C CA . LEU A 1 101 ? -16.644 -2.123 8.320 1.00 95.06 101 LEU A CA 1
ATOM 824 C C . LEU A 1 101 ? -15.149 -2.058 7.992 1.00 95.06 101 LEU A C 1
ATOM 826 O O . LEU A 1 101 ? -14.708 -1.113 7.335 1.00 95.06 101 LEU A O 1
ATOM 830 N N . ILE A 1 102 ? -14.372 -3.031 8.468 1.00 95.56 102 ILE A N 1
ATOM 831 C CA . ILE A 1 102 ? -12.951 -3.186 8.158 1.00 95.56 102 ILE A CA 1
ATOM 832 C C . ILE A 1 102 ? -12.828 -4.339 7.169 1.00 95.56 102 ILE A C 1
ATOM 834 O O . ILE A 1 102 ? -13.354 -5.422 7.396 1.00 95.56 102 ILE A O 1
ATOM 838 N N . ASN A 1 103 ? -12.161 -4.088 6.047 1.00 96.25 103 ASN A N 1
ATOM 839 C CA . ASN A 1 103 ? -11.912 -5.108 5.041 1.00 96.25 103 ASN A CA 1
ATOM 840 C C . ASN A 1 103 ? -10.594 -4.800 4.327 1.00 96.25 103 ASN A C 1
ATOM 842 O O . ASN A 1 103 ? -10.547 -4.003 3.384 1.00 96.25 103 ASN A O 1
ATOM 846 N N . ASP A 1 104 ? -9.526 -5.439 4.793 1.00 97.94 104 ASP A N 1
ATOM 847 C CA . ASP A 1 104 ? -8.174 -5.225 4.278 1.00 97.94 104 ASP A CA 1
ATOM 848 C C . ASP A 1 104 ? -8.004 -5.727 2.838 1.00 97.94 104 ASP A C 1
ATOM 850 O O . ASP A 1 104 ? -7.251 -5.130 2.068 1.00 97.94 104 ASP A O 1
ATOM 854 N N . PHE A 1 105 ? -8.760 -6.751 2.428 1.00 97.88 105 PHE A N 1
ATOM 855 C CA . PHE A 1 105 ? -8.766 -7.227 1.043 1.00 97.88 105 PHE A CA 1
ATOM 856 C C . PHE A 1 105 ? -9.379 -6.199 0.087 1.00 97.88 105 PHE A C 1
ATOM 858 O O . PHE A 1 105 ? -8.775 -5.843 -0.929 1.00 97.88 105 PHE A O 1
ATOM 865 N N . LEU A 1 106 ? -10.550 -5.660 0.435 1.00 97.00 106 LEU A N 1
ATOM 866 C CA . LEU A 1 106 ? -11.202 -4.612 -0.349 1.00 97.00 106 LEU A CA 1
ATOM 867 C C . LEU A 1 106 ? -10.337 -3.347 -0.395 1.00 97.00 106 LEU A C 1
ATOM 869 O O . LEU A 1 106 ? -10.179 -2.730 -1.449 1.00 97.00 106 LEU A O 1
ATOM 873 N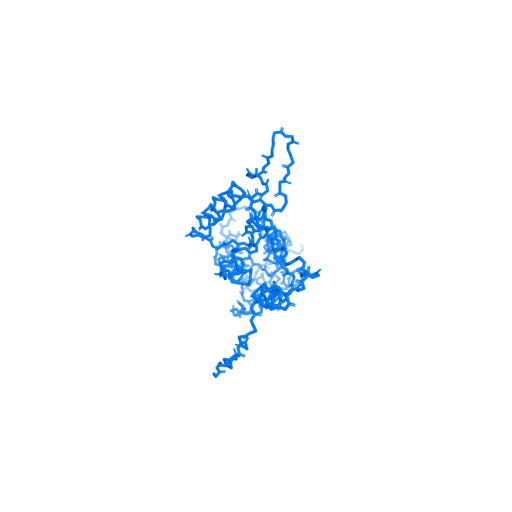 N . PHE A 1 107 ? -9.733 -2.985 0.739 1.00 98.12 107 PHE A N 1
ATOM 874 C CA . PHE A 1 107 ? -8.765 -1.899 0.812 1.00 98.12 107 PHE A CA 1
ATOM 875 C C . PHE A 1 107 ? -7.583 -2.111 -0.142 1.00 98.12 107 PHE A C 1
ATOM 877 O O . PHE A 1 107 ? -7.237 -1.190 -0.884 1.00 98.12 107 PHE A O 1
ATOM 884 N N . ALA A 1 108 ? -6.968 -3.298 -0.127 1.00 98.25 108 ALA A N 1
ATOM 885 C CA . ALA A 1 108 ? -5.808 -3.616 -0.952 1.00 98.25 108 ALA A CA 1
ATOM 886 C C . ALA A 1 108 ? -6.142 -3.575 -2.448 1.00 98.25 108 ALA A C 1
ATOM 888 O O . ALA A 1 108 ? -5.411 -2.959 -3.223 1.00 98.25 108 ALA A O 1
ATOM 889 N N . THR A 1 109 ? -7.280 -4.150 -2.830 1.00 97.44 109 THR A N 1
ATOM 890 C CA . THR A 1 109 ? -7.802 -4.164 -4.205 1.00 97.44 109 THR A CA 1
ATOM 891 C C . THR A 1 109 ? -7.968 -2.739 -4.744 1.00 97.44 109 THR A C 1
ATOM 893 O O . THR A 1 109 ? -7.374 -2.369 -5.760 1.00 97.44 109 THR A O 1
ATOM 896 N N . GLU A 1 110 ? -8.691 -1.885 -4.013 1.00 96.38 110 GLU A N 1
ATOM 897 C CA . GLU A 1 110 ? -8.887 -0.479 -4.388 1.00 96.38 110 GLU A CA 1
ATOM 898 C C . GLU A 1 110 ? -7.574 0.308 -4.414 1.00 96.38 110 GLU A C 1
ATOM 900 O O . GLU A 1 110 ? -7.338 1.135 -5.300 1.00 96.38 110 GLU A O 1
ATOM 905 N N . TRP A 1 111 ? -6.676 0.039 -3.463 1.00 97.00 111 TRP A N 1
ATOM 906 C CA . TRP A 1 111 ? -5.357 0.660 -3.439 1.00 97.00 111 TRP A CA 1
ATOM 907 C C . TRP A 1 111 ? -4.552 0.319 -4.693 1.00 97.00 111 TRP A C 1
ATOM 909 O O . TRP A 1 111 ? -3.984 1.220 -5.313 1.00 97.00 111 TRP A O 1
ATOM 919 N N . ILE A 1 112 ? -4.530 -0.952 -5.099 1.00 96.62 112 ILE A N 1
ATOM 920 C CA . ILE A 1 112 ? -3.822 -1.406 -6.298 1.00 96.62 112 ILE A CA 1
ATOM 921 C C . ILE A 1 112 ? -4.367 -0.705 -7.540 1.00 96.62 112 ILE A C 1
ATOM 923 O O . ILE A 1 112 ? -3.585 -0.101 -8.284 1.00 96.62 112 ILE A O 1
ATOM 927 N N . MET A 1 113 ? -5.689 -0.705 -7.728 1.00 94.00 113 MET A N 1
ATOM 928 C CA . MET A 1 113 ? -6.331 -0.069 -8.882 1.00 94.00 113 MET A CA 1
ATOM 929 C C . MET A 1 113 ? -5.990 1.423 -8.971 1.00 94.00 113 MET A C 1
ATOM 931 O O . MET A 1 113 ? -5.504 1.903 -10.001 1.00 94.00 113 MET A O 1
ATOM 935 N N . GLN A 1 114 ? -6.130 2.155 -7.862 1.00 94.62 114 GLN A N 1
ATOM 936 C CA . GLN A 1 114 ? -5.814 3.585 -7.806 1.00 94.62 114 GLN A CA 1
ATOM 937 C C . GLN A 1 114 ? -4.337 3.867 -8.108 1.00 94.62 114 GLN A C 1
ATOM 939 O O . GLN A 1 114 ? -4.005 4.830 -8.805 1.00 94.62 114 GLN A O 1
ATOM 944 N N . ARG A 1 115 ? -3.420 3.038 -7.597 1.00 94.75 115 ARG A N 1
ATOM 945 C CA . ARG A 1 115 ? -1.972 3.236 -7.767 1.00 94.75 115 ARG A CA 1
ATOM 946 C C . ARG A 1 115 ? -1.482 2.873 -9.159 1.00 94.75 115 ARG A C 1
ATOM 948 O O . ARG A 1 115 ? -0.619 3.581 -9.689 1.00 94.75 115 ARG A O 1
ATOM 955 N N . ARG A 1 116 ? -2.045 1.834 -9.774 1.00 92.81 116 ARG A N 1
ATOM 956 C CA . ARG A 1 116 ? -1.793 1.501 -11.181 1.00 92.81 116 ARG A CA 1
ATOM 957 C C . ARG A 1 116 ? -2.244 2.652 -12.080 1.00 92.81 116 ARG A C 1
ATOM 959 O O . ARG A 1 116 ? -1.422 3.162 -12.840 1.00 92.81 116 ARG A O 1
ATOM 966 N N . ALA A 1 117 ? -3.469 3.148 -11.898 1.00 90.88 117 ALA A N 1
ATOM 967 C CA . ALA A 1 117 ? -4.009 4.252 -12.692 1.00 90.88 117 ALA A CA 1
ATOM 968 C C . ALA A 1 117 ? -3.233 5.572 -12.506 1.00 90.88 117 ALA A C 1
ATOM 970 O O . ALA A 1 117 ? -2.844 6.213 -13.480 1.00 90.88 117 ALA A O 1
ATOM 971 N N . ALA A 1 118 ? -2.959 5.979 -11.262 1.00 92.62 118 ALA A N 1
ATOM 972 C CA . ALA A 1 118 ? -2.365 7.289 -10.984 1.00 92.62 118 ALA A CA 1
ATOM 973 C C . ALA A 1 118 ? -0.834 7.333 -11.141 1.00 92.62 118 ALA A C 1
ATOM 975 O O . ALA A 1 118 ? -0.265 8.387 -11.431 1.00 92.62 118 ALA A O 1
ATOM 976 N N . LYS A 1 119 ? -0.137 6.218 -10.883 1.00 90.31 119 LYS A N 1
ATOM 977 C CA . LYS A 1 119 ? 1.332 6.190 -10.760 1.00 90.31 119 LYS A CA 1
ATOM 978 C C . LYS A 1 119 ? 2.018 5.110 -11.593 1.00 90.31 119 LYS A C 1
ATOM 980 O O . LYS A 1 119 ? 3.253 5.098 -11.615 1.00 90.31 119 LYS A O 1
ATOM 985 N N . GLN A 1 120 ? 1.274 4.242 -12.282 1.00 92.56 120 GLN A N 1
ATOM 986 C CA . GLN A 1 120 ? 1.822 3.141 -13.087 1.00 92.56 120 GLN A CA 1
ATOM 987 C C . GLN A 1 120 ? 2.820 2.285 -12.283 1.00 92.56 120 GLN A C 1
ATOM 989 O O . GLN A 1 120 ? 3.910 1.970 -12.769 1.00 92.56 120 GLN A O 1
ATOM 994 N N . LEU A 1 121 ? 2.500 2.000 -11.013 1.00 94.50 121 LEU A N 1
ATOM 995 C CA . LEU A 1 121 ? 3.348 1.166 -10.158 1.00 94.50 121 LEU A CA 1
ATOM 996 C C . LEU A 1 121 ? 3.305 -0.298 -10.615 1.00 94.50 121 LEU A C 1
ATOM 998 O O . LEU A 1 121 ? 2.246 -0.803 -10.986 1.00 94.50 121 LEU A O 1
ATOM 1002 N N . GLY A 1 122 ? 4.464 -0.950 -10.566 1.00 94.25 122 GLY A N 1
ATOM 1003 C CA . GLY A 1 122 ? 4.615 -2.392 -10.733 1.00 94.25 122 GLY A CA 1
ATOM 1004 C C . GLY A 1 122 ? 4.341 -3.143 -9.431 1.00 94.25 122 GLY A C 1
ATOM 1005 O O . GLY A 1 122 ? 4.204 -2.542 -8.359 1.00 94.25 122 GLY A O 1
ATOM 1006 N N . THR A 1 123 ? 4.291 -4.468 -9.522 1.00 94.00 123 THR A N 1
ATOM 1007 C CA . THR A 1 123 ? 3.837 -5.345 -8.436 1.00 94.00 123 THR A CA 1
ATOM 1008 C C . THR A 1 123 ? 4.699 -5.227 -7.178 1.00 94.00 123 THR A C 1
ATOM 1010 O O . THR A 1 123 ? 4.165 -5.198 -6.070 1.00 94.00 123 THR A O 1
ATOM 1013 N N . GLY A 1 124 ? 6.018 -5.057 -7.320 1.00 95.06 124 GLY A N 1
ATOM 1014 C CA . GLY A 1 124 ? 6.922 -4.912 -6.175 1.00 95.06 124 GLY A CA 1
ATOM 1015 C C . GLY A 1 124 ? 6.651 -3.657 -5.340 1.00 95.06 124 GLY A C 1
ATOM 1016 O O . GLY A 1 124 ? 6.606 -3.727 -4.117 1.00 95.06 124 GLY A O 1
ATOM 1017 N N . ALA A 1 125 ? 6.399 -2.511 -5.982 1.00 96.62 125 ALA A N 1
ATOM 1018 C CA . ALA A 1 125 ? 6.092 -1.277 -5.251 1.00 96.62 125 ALA A CA 1
ATOM 1019 C C . ALA A 1 125 ? 4.699 -1.321 -4.616 1.00 96.62 125 ALA A C 1
ATOM 1021 O O . ALA A 1 125 ? 4.516 -0.780 -3.530 1.00 96.62 125 ALA A O 1
ATOM 1022 N N . LEU A 1 126 ? 3.727 -1.957 -5.278 1.00 96.69 126 LEU A N 1
ATOM 1023 C CA . LEU A 1 126 ? 2.387 -2.151 -4.723 1.00 96.69 126 LEU A CA 1
ATOM 1024 C C . LEU A 1 126 ? 2.436 -2.989 -3.444 1.00 96.69 126 LEU A C 1
ATOM 1026 O O . LEU A 1 126 ? 1.861 -2.581 -2.439 1.00 96.69 126 LEU A O 1
ATOM 1030 N N . ARG A 1 127 ? 3.186 -4.098 -3.467 1.00 97.31 127 ARG A N 1
ATOM 1031 C CA . ARG A 1 127 ? 3.424 -4.946 -2.296 1.00 97.31 127 ARG A CA 1
ATOM 1032 C C . ARG A 1 127 ? 4.036 -4.152 -1.145 1.00 97.31 127 ARG A C 1
ATOM 1034 O O . ARG A 1 127 ? 3.435 -4.093 -0.081 1.00 97.31 127 ARG A O 1
ATOM 1041 N N . SER A 1 128 ? 5.143 -3.445 -1.381 1.00 97.00 128 SER A N 1
ATOM 1042 C CA . SER A 1 128 ? 5.782 -2.641 -0.330 1.00 97.00 128 SER A CA 1
ATOM 1043 C C . SER A 1 128 ? 4.885 -1.518 0.205 1.00 97.00 128 SER A C 1
ATOM 1045 O O . SER A 1 128 ? 4.918 -1.219 1.397 1.00 97.00 128 SER A O 1
ATOM 1047 N N . GLU A 1 129 ? 4.070 -0.876 -0.644 1.00 97.44 129 GLU A N 1
ATOM 1048 C CA . GLU A 1 129 ? 3.106 0.124 -0.170 1.00 97.44 129 GLU A CA 1
ATOM 1049 C C . GLU A 1 129 ? 2.024 -0.505 0.720 1.00 97.44 129 GLU A C 1
ATOM 1051 O O . GLU A 1 129 ? 1.643 0.120 1.706 1.00 97.44 129 GLU A O 1
ATOM 1056 N N . LEU A 1 130 ? 1.537 -1.707 0.401 1.00 98.25 130 LEU A N 1
ATOM 1057 C CA . LEU A 1 130 ? 0.518 -2.409 1.189 1.00 98.25 130 LEU A CA 1
ATOM 1058 C C . LEU A 1 130 ? 1.074 -2.992 2.496 1.00 98.25 130 LEU A C 1
ATOM 1060 O O . LEU A 1 130 ? 0.424 -2.871 3.532 1.00 98.25 130 LEU A O 1
ATOM 1064 N N . GLU A 1 131 ? 2.299 -3.518 2.484 1.00 97.88 131 GLU A N 1
ATOM 1065 C CA . GLU A 1 131 ? 3.020 -3.951 3.691 1.00 97.88 131 GLU A CA 1
ATOM 1066 C C . GLU A 1 131 ? 3.217 -2.776 4.659 1.00 97.88 131 GLU A C 1
ATOM 1068 O O . GLU A 1 131 ? 2.931 -2.879 5.849 1.00 97.88 131 GLU A O 1
ATOM 1073 N N . ALA A 1 132 ? 3.602 -1.601 4.147 1.00 97.56 132 ALA A N 1
ATOM 1074 C CA . ALA A 1 132 ? 3.688 -0.376 4.948 1.00 97.56 132 ALA A CA 1
ATOM 1075 C C . ALA A 1 132 ? 2.317 0.109 5.465 1.00 97.56 132 ALA A C 1
ATOM 1077 O O . ALA A 1 132 ? 2.247 0.951 6.363 1.00 97.56 132 ALA A O 1
ATOM 1078 N N . LYS A 1 133 ? 1.219 -0.394 4.888 1.00 97.88 133 LYS A N 1
ATOM 1079 C CA . LYS A 1 133 ? -0.156 -0.197 5.363 1.00 97.88 133 LYS A CA 1
ATOM 1080 C C . LYS A 1 133 ? -0.633 -1.318 6.278 1.00 97.88 133 LYS A C 1
ATOM 1082 O O . LYS A 1 133 ? -1.807 -1.295 6.635 1.00 97.88 133 LYS A O 1
ATOM 1087 N N . GLY A 1 134 ? 0.252 -2.232 6.670 1.00 97.75 134 GLY A N 1
ATOM 1088 C CA . GLY A 1 134 ? -0.016 -3.328 7.595 1.00 97.75 134 GLY A CA 1
ATOM 1089 C C . GLY A 1 134 ? -0.975 -4.383 7.055 1.00 97.75 134 GLY A C 1
ATOM 1090 O O . GLY A 1 134 ? -1.592 -5.075 7.854 1.00 97.75 134 GLY A O 1
ATOM 1091 N N . VAL A 1 135 ? -1.127 -4.482 5.732 1.00 98.38 135 VAL A N 1
ATOM 1092 C CA . VAL A 1 135 ? -1.936 -5.533 5.106 1.00 98.38 135 VAL A CA 1
ATOM 1093 C C . VAL A 1 135 ? -1.138 -6.835 5.110 1.00 98.38 135 VAL A C 1
ATOM 1095 O O . VAL A 1 135 ? 0.044 -6.835 4.767 1.00 98.38 135 VAL A O 1
ATOM 1098 N N . ASP A 1 136 ? -1.789 -7.933 5.483 1.00 97.75 136 ASP A N 1
ATOM 1099 C CA . ASP A 1 136 ? -1.166 -9.256 5.520 1.00 97.75 136 ASP A CA 1
ATOM 1100 C C . ASP A 1 136 ? -0.703 -9.729 4.131 1.00 97.75 136 ASP A C 1
ATOM 1102 O O . ASP A 1 136 ? -1.369 -9.496 3.118 1.00 97.75 136 ASP A O 1
ATOM 1106 N N . GLU A 1 137 ? 0.424 -10.442 4.080 1.00 97.38 137 GLU A N 1
ATOM 1107 C CA . GLU A 1 137 ? 1.021 -10.915 2.828 1.00 97.38 137 GLU A CA 1
ATOM 1108 C C . GLU A 1 137 ? 0.070 -11.815 2.023 1.00 97.38 137 GLU A C 1
ATOM 1110 O O . GLU A 1 137 ? 0.022 -11.715 0.793 1.00 97.38 137 GLU A O 1
ATOM 1115 N N . SER A 1 138 ? -0.728 -12.658 2.688 1.00 98.00 138 SER A N 1
ATOM 1116 C CA . SER A 1 138 ? -1.699 -13.521 2.008 1.00 98.00 138 SER A CA 1
ATOM 1117 C C . SER A 1 138 ? -2.788 -12.702 1.312 1.00 98.00 138 SER A C 1
ATOM 1119 O O . SER A 1 138 ? -3.118 -12.977 0.159 1.00 98.00 138 SER A O 1
ATOM 1121 N N . ILE A 1 139 ? -3.273 -11.638 1.959 1.00 98.19 139 ILE A N 1
ATOM 1122 C CA . ILE A 1 139 ? -4.250 -10.707 1.386 1.00 98.19 139 ILE A CA 1
ATOM 1123 C C . ILE A 1 139 ? -3.634 -9.954 0.208 1.00 98.19 139 ILE A C 1
ATOM 1125 O O . ILE A 1 139 ? -4.281 -9.815 -0.828 1.00 98.19 139 ILE A O 1
ATOM 1129 N N . ILE A 1 140 ? -2.385 -9.497 0.341 1.00 98.06 140 ILE A N 1
ATOM 1130 C CA . ILE A 1 140 ? -1.667 -8.807 -0.737 1.00 98.06 140 ILE A CA 1
ATOM 1131 C C . ILE A 1 140 ? -1.555 -9.705 -1.971 1.00 98.06 140 ILE A C 1
ATOM 1133 O O . ILE A 1 140 ? -1.828 -9.243 -3.076 1.00 98.06 140 ILE A O 1
ATOM 1137 N N . ASN A 1 141 ? -1.177 -10.973 -1.791 1.00 96.38 141 ASN A N 1
ATOM 1138 C CA . ASN A 1 141 ? -1.060 -11.933 -2.889 1.00 96.38 141 ASN A CA 1
ATOM 1139 C C . ASN A 1 141 ? -2.397 -12.119 -3.610 1.00 96.38 141 ASN A C 1
ATOM 1141 O O . ASN A 1 141 ? -2.466 -11.921 -4.819 1.00 96.38 141 ASN A O 1
ATOM 1145 N N . ILE A 1 142 ? -3.464 -12.403 -2.858 1.00 97.44 142 ILE A N 1
ATOM 1146 C CA . ILE A 1 142 ? -4.798 -12.609 -3.434 1.00 97.44 142 ILE A CA 1
ATOM 1147 C C . ILE A 1 142 ? -5.279 -11.337 -4.144 1.00 97.44 142 ILE A C 1
ATOM 1149 O O . ILE A 1 142 ? -5.807 -11.421 -5.245 1.00 97.44 142 ILE A O 1
ATOM 1153 N N . ALA A 1 143 ? -5.076 -10.155 -3.555 1.00 97.38 143 ALA A N 1
ATOM 1154 C CA . ALA A 1 143 ? -5.500 -8.893 -4.159 1.00 97.38 143 ALA A CA 1
ATOM 1155 C C . ALA A 1 143 ? -4.711 -8.563 -5.434 1.00 97.38 143 ALA A C 1
ATOM 1157 O O . ALA A 1 143 ? -5.280 -8.044 -6.389 1.00 97.38 143 ALA A O 1
ATOM 1158 N N . ILE A 1 144 ? -3.408 -8.854 -5.484 1.00 95.31 144 ILE A N 1
ATOM 1159 C CA . ILE A 1 144 ? -2.612 -8.694 -6.710 1.00 95.31 144 ILE A CA 1
ATOM 1160 C C . ILE A 1 144 ? -3.151 -9.604 -7.813 1.00 95.31 144 ILE A C 1
ATOM 1162 O O . ILE A 1 144 ? -3.344 -9.123 -8.928 1.00 95.31 144 ILE A O 1
ATOM 1166 N N . ASP A 1 145 ? -3.419 -10.869 -7.494 1.00 93.62 145 ASP A N 1
ATOM 1167 C CA . ASP A 1 145 ? -3.915 -11.847 -8.462 1.00 93.62 145 ASP A CA 1
ATOM 1168 C C . ASP A 1 145 ? -5.329 -11.491 -8.956 1.00 93.62 145 ASP A C 1
ATOM 1170 O O . ASP A 1 145 ? -5.597 -11.553 -10.154 1.00 93.62 145 ASP A O 1
ATOM 1174 N N . ASP A 1 146 ? -6.217 -11.049 -8.059 1.00 93.56 146 ASP A N 1
ATOM 1175 C CA . ASP A 1 146 ? -7.597 -10.650 -8.381 1.00 93.56 146 ASP A CA 1
ATOM 1176 C C . ASP A 1 146 ? -7.660 -9.368 -9.229 1.00 93.56 146 ASP A C 1
ATOM 1178 O O . ASP A 1 146 ? -8.532 -9.204 -10.080 1.00 93.56 146 ASP A O 1
ATOM 1182 N N . THR A 1 147 ? -6.701 -8.458 -9.034 1.00 89.44 147 THR A N 1
ATOM 1183 C CA . THR A 1 147 ? -6.634 -7.174 -9.751 1.00 89.44 147 THR A CA 1
ATOM 1184 C C . THR A 1 147 ? -5.735 -7.191 -10.983 1.00 89.44 147 THR A C 1
ATOM 1186 O O . THR A 1 147 ? -5.479 -6.129 -11.570 1.00 89.44 147 THR A O 1
ATOM 1189 N N . GLU A 1 148 ? -5.222 -8.354 -11.391 1.00 82.25 148 GLU A N 1
ATOM 1190 C CA . GLU A 1 148 ? -4.360 -8.485 -12.565 1.00 82.25 148 GLU A CA 1
ATOM 1191 C C . GLU A 1 148 ? -5.151 -8.297 -13.868 1.00 82.25 148 GLU A C 1
ATOM 1193 O O . GLU A 1 148 ? -5.569 -9.240 -14.531 1.00 82.25 148 GLU A O 1
ATOM 1198 N N . ASP A 1 149 ? -5.334 -7.031 -14.242 1.00 68.75 149 ASP A N 1
ATOM 1199 C CA . ASP A 1 149 ? -5.864 -6.627 -15.540 1.00 68.75 149 ASP A CA 1
ATOM 1200 C C . ASP A 1 149 ? -4.708 -6.434 -16.540 1.00 68.75 149 ASP A C 1
ATOM 1202 O O . ASP A 1 149 ? -3.918 -5.480 -16.453 1.00 68.75 149 ASP A O 1
ATOM 1206 N N . GLY A 1 150 ? -4.562 -7.397 -17.454 1.00 75.06 150 GLY A N 1
ATOM 1207 C CA . GLY A 1 150 ? -3.490 -7.449 -18.452 1.00 75.06 150 GLY A CA 1
ATOM 1208 C C . GLY A 1 150 ? -2.115 -7.806 -17.880 1.00 75.06 150 GLY A C 1
ATOM 1209 O O . GLY A 1 150 ? -1.948 -8.035 -16.684 1.00 75.06 150 GLY A O 1
ATOM 1210 N N . SER A 1 151 ? -1.094 -7.854 -18.738 1.00 86.19 151 SER A N 1
ATOM 1211 C CA . SER A 1 151 ? 0.244 -8.264 -18.299 1.00 86.19 151 SER A CA 1
ATOM 1212 C C . SER A 1 151 ? 0.988 -7.122 -17.601 1.00 86.19 151 SER A C 1
ATOM 1214 O O . SER A 1 151 ? 1.115 -6.026 -18.152 1.00 86.19 151 SER A O 1
ATOM 1216 N N . GLU A 1 152 ? 1.635 -7.390 -16.459 1.00 90.75 152 GLU A N 1
ATOM 1217 C CA . GLU A 1 152 ? 2.655 -6.483 -15.892 1.00 90.75 152 GLU A CA 1
ATOM 1218 C C . GLU A 1 152 ? 3.689 -6.042 -16.947 1.00 90.75 152 GLU A C 1
ATOM 1220 O O . GLU A 1 152 ? 4.172 -4.905 -16.935 1.00 90.75 152 GLU A O 1
ATOM 1225 N N . THR A 1 153 ? 3.974 -6.915 -17.917 1.00 93.44 153 THR A N 1
ATOM 1226 C CA . THR A 1 153 ? 4.845 -6.607 -19.053 1.00 93.44 153 THR A CA 1
ATOM 1227 C C . THR A 1 153 ? 4.290 -5.470 -19.914 1.00 93.44 153 THR A C 1
ATOM 1229 O O . THR A 1 153 ? 5.041 -4.564 -20.267 1.00 93.44 153 THR A O 1
ATOM 1232 N N . GLU A 1 154 ? 2.995 -5.467 -20.225 1.00 93.56 154 GLU A N 1
ATOM 1233 C CA . GLU A 1 154 ? 2.350 -4.432 -21.046 1.00 93.56 154 GLU A CA 1
ATOM 1234 C C . GLU A 1 154 ? 2.344 -3.079 -20.335 1.00 93.56 154 GLU A C 1
ATOM 1236 O O . GLU A 1 154 ? 2.685 -2.056 -20.935 1.00 93.56 154 GLU A O 1
ATOM 1241 N N . ARG A 1 155 ? 2.056 -3.072 -19.027 1.00 93.25 155 ARG A N 1
ATOM 1242 C CA . ARG A 1 155 ? 2.129 -1.855 -18.201 1.00 93.25 155 ARG A CA 1
ATOM 1243 C C . ARG A 1 155 ? 3.555 -1.295 -18.152 1.00 93.25 155 ARG A C 1
ATOM 1245 O O . ARG A 1 155 ? 3.751 -0.084 -18.277 1.00 93.25 155 ARG A O 1
ATOM 1252 N N . CYS A 1 156 ? 4.558 -2.171 -18.049 1.00 95.81 156 CYS A N 1
ATOM 1253 C CA . CYS A 1 156 ? 5.968 -1.788 -18.119 1.00 95.81 156 CYS A CA 1
ATOM 1254 C C . CYS A 1 156 ? 6.331 -1.189 -19.488 1.00 95.81 156 CYS A C 1
ATOM 1256 O O . CYS A 1 156 ? 6.965 -0.134 -19.540 1.00 95.81 156 CYS A O 1
ATOM 1258 N N . ILE A 1 157 ? 5.889 -1.809 -20.590 1.00 96.06 157 ILE A N 1
ATOM 1259 C CA . ILE A 1 157 ? 6.093 -1.300 -21.957 1.00 96.06 157 ILE A CA 1
ATOM 1260 C C . ILE A 1 157 ? 5.511 0.108 -22.098 1.00 96.06 157 ILE A C 1
ATOM 1262 O O . ILE A 1 157 ? 6.213 1.013 -22.549 1.00 96.06 157 ILE A O 1
ATOM 1266 N N . ALA A 1 158 ? 4.267 0.326 -21.663 1.00 94.50 158 ALA A N 1
ATOM 1267 C CA . ALA A 1 158 ? 3.623 1.637 -21.730 1.00 94.50 158 ALA A CA 1
ATOM 1268 C C . ALA A 1 158 ? 4.412 2.713 -20.959 1.00 94.50 158 ALA A C 1
ATOM 1270 O O . ALA A 1 158 ? 4.668 3.797 -21.490 1.00 94.50 158 ALA A O 1
ATOM 1271 N N . LEU A 1 159 ? 4.869 2.396 -19.741 1.00 95.56 159 LEU A N 1
ATOM 1272 C CA . LEU A 1 159 ? 5.696 3.294 -18.928 1.00 95.56 159 LEU A CA 1
ATOM 1273 C C . LEU A 1 159 ? 7.042 3.617 -19.599 1.00 95.56 159 LEU A C 1
ATOM 1275 O O . LEU A 1 159 ? 7.516 4.756 -19.533 1.00 95.56 159 LEU A O 1
ATOM 1279 N N . VAL A 1 160 ? 7.690 2.613 -20.197 1.00 96.56 160 VAL A N 1
ATOM 1280 C CA . VAL A 1 160 ? 8.977 2.775 -20.885 1.00 96.56 160 VAL A CA 1
ATOM 1281 C C . VAL A 1 160 ? 8.814 3.648 -22.123 1.00 96.56 160 VAL A C 1
ATOM 1283 O O . VAL A 1 160 ? 9.594 4.584 -22.277 1.00 96.56 160 VAL A O 1
ATOM 1286 N N . ARG A 1 161 ? 7.781 3.415 -22.941 1.00 95.38 161 ARG A N 1
ATOM 1287 C CA . ARG A 1 161 ? 7.476 4.222 -24.134 1.00 95.38 161 ARG A CA 1
ATOM 1288 C C . ARG A 1 161 ? 7.239 5.685 -23.799 1.00 95.38 161 ARG A C 1
ATOM 1290 O O . ARG A 1 161 ? 7.934 6.546 -24.325 1.00 95.38 161 ARG A O 1
ATOM 1297 N N . ASP A 1 162 ? 6.353 5.968 -22.845 1.00 93.88 162 ASP A N 1
ATOM 1298 C CA . ASP A 1 162 ? 6.068 7.345 -22.420 1.00 93.88 162 ASP A CA 1
ATOM 1299 C C . ASP A 1 162 ? 7.327 8.074 -21.906 1.00 93.88 162 ASP A C 1
ATOM 1301 O O . ASP A 1 162 ? 7.508 9.283 -22.093 1.00 93.88 162 ASP A O 1
ATOM 1305 N N . ARG A 1 163 ? 8.247 7.357 -21.253 1.00 92.88 163 ARG A N 1
ATOM 1306 C CA . ARG A 1 163 ? 9.522 7.941 -20.816 1.00 92.88 163 ARG A CA 1
ATOM 1307 C C . ARG A 1 163 ? 10.524 8.112 -21.945 1.00 92.88 163 ARG A C 1
ATOM 1309 O O . ARG A 1 163 ? 11.182 9.150 -21.986 1.00 92.88 163 ARG A O 1
ATOM 1316 N N . LEU A 1 164 ? 10.642 7.127 -22.825 1.00 92.44 164 LEU A N 1
ATOM 1317 C CA . LEU A 1 164 ? 11.525 7.174 -23.981 1.00 92.44 164 LEU A CA 1
ATOM 1318 C C . LEU A 1 164 ? 11.144 8.345 -24.890 1.00 92.44 164 LEU A C 1
ATOM 1320 O O . LEU A 1 164 ? 11.993 9.171 -25.207 1.00 92.44 164 LEU A O 1
ATOM 1324 N N . ASP A 1 165 ? 9.856 8.500 -25.183 1.00 90.81 165 ASP A N 1
ATOM 1325 C CA . ASP A 1 165 ? 9.310 9.614 -25.957 1.00 90.81 165 ASP A CA 1
ATOM 1326 C C . ASP A 1 165 ? 9.677 10.979 -25.357 1.00 90.81 165 ASP A C 1
ATOM 1328 O O . ASP A 1 165 ? 10.037 11.921 -26.070 1.00 90.81 165 ASP A O 1
ATOM 1332 N N . ARG A 1 166 ? 9.623 11.102 -24.026 1.00 89.12 166 ARG A N 1
ATOM 1333 C CA . ARG A 1 166 ? 10.045 12.318 -23.316 1.00 89.12 166 ARG A CA 1
ATOM 1334 C C . ARG A 1 166 ? 11.553 12.550 -23.390 1.00 89.12 166 ARG A C 1
ATOM 1336 O O . ARG A 1 166 ? 11.969 13.695 -23.557 1.00 89.12 166 ARG A O 1
ATOM 1343 N N . GLU A 1 167 ? 12.365 11.502 -23.261 1.00 86.12 167 GLU A N 1
ATOM 1344 C CA . GLU A 1 167 ? 13.822 11.614 -23.399 1.00 86.12 167 GLU A CA 1
ATOM 1345 C C . GLU A 1 167 ? 14.235 11.990 -24.830 1.00 86.12 167 GLU A C 1
ATOM 1347 O O . GLU A 1 167 ? 15.117 12.832 -24.991 1.00 86.12 167 GLU A O 1
ATOM 1352 N N . LEU A 1 168 ? 13.567 11.450 -25.854 1.00 85.00 168 LEU A N 1
ATOM 1353 C CA . LEU A 1 168 ? 13.840 11.751 -27.264 1.00 85.00 168 LEU A CA 1
ATOM 1354 C C . LEU A 1 168 ? 13.471 13.190 -27.649 1.00 85.00 168 LEU A C 1
ATOM 1356 O O . LEU A 1 168 ? 14.169 13.807 -28.452 1.00 85.00 168 LEU A O 1
ATOM 1360 N N . ARG A 1 169 ? 12.417 13.759 -27.048 1.00 84.56 169 ARG A N 1
ATOM 1361 C CA . ARG A 1 169 ? 12.068 15.183 -27.218 1.00 84.56 169 ARG A CA 1
ATOM 1362 C C . ARG A 1 169 ? 13.018 16.139 -26.488 1.00 84.56 169 ARG A C 1
ATOM 1364 O O . ARG A 1 169 ? 13.008 17.337 -26.762 1.00 84.56 169 ARG A O 1
ATOM 1371 N N . SER A 1 170 ? 13.817 15.646 -25.544 1.00 80.69 170 SER A N 1
ATOM 1372 C CA . SER A 1 170 ? 14.720 16.476 -24.747 1.00 80.69 170 SER A CA 1
ATOM 1373 C C . SER A 1 170 ? 15.995 16.825 -25.519 1.00 80.69 170 SER A C 1
ATOM 1375 O O . SER A 1 170 ? 16.728 15.947 -25.971 1.00 80.69 170 SER A O 1
ATOM 1377 N N . THR A 1 171 ? 16.317 18.118 -25.602 1.00 63.59 171 THR A N 1
ATOM 1378 C CA . THR A 1 171 ? 17.501 18.659 -26.298 1.00 63.59 171 THR A CA 1
ATOM 1379 C C . THR A 1 171 ? 18.817 18.505 -25.525 1.00 63.59 171 THR A C 1
ATOM 1381 O O . THR A 1 171 ? 19.860 18.981 -25.975 1.00 63.59 171 THR A O 1
ATOM 1384 N N . ARG A 1 172 ? 18.822 17.836 -24.363 1.00 64.19 172 ARG A N 1
ATOM 1385 C CA . ARG A 1 172 ? 20.056 17.585 -23.599 1.00 64.19 172 ARG A CA 1
ATOM 1386 C C . ARG A 1 172 ? 20.992 16.673 -24.396 1.00 64.19 172 ARG A C 1
ATOM 1388 O O . ARG A 1 172 ? 20.689 15.508 -24.564 1.00 64.19 172 ARG A O 1
ATOM 1395 N N . ALA A 1 173 ? 22.178 17.147 -24.780 1.00 52.69 173 ALA A N 1
ATOM 1396 C CA . ALA A 1 173 ? 23.176 16.375 -25.542 1.00 52.69 173 ALA A CA 1
ATOM 1397 C C . ALA A 1 173 ? 23.535 14.987 -24.942 1.00 52.69 173 ALA A C 1
ATOM 1399 O O . ALA A 1 173 ? 23.908 14.071 -25.670 1.00 52.69 173 ALA A O 1
ATOM 1400 N N . LEU A 1 174 ? 23.355 14.805 -23.627 1.00 54.72 174 LEU A N 1
ATOM 1401 C CA . LEU A 1 174 ? 23.540 13.545 -22.885 1.00 54.72 174 LEU A CA 1
ATOM 1402 C C . LEU A 1 174 ? 22.410 12.507 -23.078 1.00 54.72 174 LEU A C 1
ATOM 1404 O O . LEU A 1 174 ? 22.498 11.394 -22.548 1.00 54.72 174 LEU A O 1
ATOM 1408 N N . SER A 1 175 ? 21.330 12.856 -23.786 1.00 58.34 175 SER A N 1
ATOM 1409 C CA . SER A 1 175 ? 20.215 11.952 -24.079 1.00 58.34 175 SER A CA 1
ATOM 1410 C C . SER A 1 175 ? 20.497 11.015 -25.251 1.00 58.34 175 SER A C 1
ATOM 1412 O O . SER A 1 175 ? 19.758 10.062 -25.409 1.00 58.34 175 SER A O 1
ATOM 1414 N N . ARG A 1 176 ? 21.567 11.206 -26.037 1.00 65.06 176 ARG A N 1
ATOM 1415 C CA . ARG A 1 176 ? 21.835 10.358 -27.217 1.00 65.06 176 ARG A CA 1
ATOM 1416 C C . ARG A 1 176 ? 22.726 9.139 -26.964 1.00 65.06 176 ARG A C 1
ATOM 1418 O O . ARG A 1 176 ? 22.741 8.246 -27.803 1.00 65.06 176 ARG A O 1
ATOM 1425 N N . ASP A 1 177 ? 23.442 9.068 -25.836 1.00 82.06 177 ASP A N 1
ATOM 1426 C CA . ASP A 1 177 ? 24.163 7.837 -25.479 1.00 82.06 177 ASP A CA 1
ATOM 1427 C C . ASP A 1 177 ? 23.170 6.770 -25.004 1.00 82.06 177 ASP A C 1
ATOM 1429 O O . ASP A 1 177 ? 22.554 6.892 -23.936 1.00 82.06 177 ASP A O 1
ATOM 1433 N N . ARG A 1 178 ? 23.059 5.695 -25.790 1.00 88.19 178 ARG A N 1
ATOM 1434 C CA . ARG A 1 178 ? 22.199 4.548 -25.508 1.00 88.19 178 ARG A CA 1
ATOM 1435 C C . ARG A 1 178 ? 22.474 3.933 -24.139 1.00 88.19 178 ARG A C 1
ATOM 1437 O O . ARG A 1 178 ? 21.524 3.597 -23.437 1.00 88.19 178 ARG A O 1
ATOM 1444 N N . ARG A 1 179 ? 23.741 3.795 -23.721 1.00 89.19 179 ARG A N 1
ATOM 1445 C CA . ARG A 1 179 ? 24.072 3.158 -22.428 1.00 89.19 179 ARG A CA 1
ATOM 1446 C C . ARG A 1 179 ? 23.609 4.021 -21.261 1.00 89.19 179 ARG A C 1
ATOM 1448 O O . ARG A 1 179 ? 23.080 3.508 -20.274 1.00 89.19 179 ARG A O 1
ATOM 1455 N N . SER A 1 180 ? 23.812 5.332 -21.350 1.00 88.44 180 SER A N 1
ATOM 1456 C CA . SER A 1 180 ? 23.308 6.294 -20.370 1.00 88.44 180 SER A CA 1
ATOM 1457 C C . SER A 1 180 ? 21.776 6.313 -20.328 1.00 88.44 180 SER A C 1
ATOM 1459 O O . SER A 1 180 ? 21.203 6.243 -19.240 1.00 88.44 180 SER A O 1
ATOM 1461 N N . MET A 1 181 ? 21.107 6.313 -21.487 1.00 88.88 181 MET A N 1
ATOM 1462 C CA . MET A 1 181 ? 19.644 6.238 -21.581 1.00 88.88 181 MET A CA 1
ATOM 1463 C C . MET A 1 181 ? 19.093 4.950 -20.960 1.00 88.88 181 MET A C 1
ATOM 1465 O O . MET A 1 181 ? 18.231 5.015 -20.084 1.00 88.88 181 MET A O 1
ATOM 1469 N N . ALA A 1 182 ? 19.635 3.789 -21.335 1.00 92.81 182 ALA A N 1
ATOM 1470 C CA . ALA A 1 182 ? 19.213 2.498 -20.800 1.00 92.81 182 ALA A CA 1
ATOM 1471 C C . ALA A 1 182 ? 19.315 2.459 -19.269 1.00 92.81 182 ALA A C 1
ATOM 1473 O O . ALA A 1 182 ? 18.361 2.068 -18.596 1.00 92.81 182 ALA A O 1
ATOM 1474 N N . ARG A 1 183 ? 20.430 2.943 -18.698 1.00 92.56 183 ARG A N 1
ATOM 1475 C CA . ARG A 1 183 ? 20.611 3.029 -17.239 1.00 92.56 183 ARG A CA 1
ATOM 1476 C C . ARG A 1 183 ? 19.564 3.922 -16.575 1.00 92.56 183 ARG A C 1
ATOM 1478 O O . ARG A 1 183 ? 18.985 3.521 -15.565 1.00 92.56 183 ARG A O 1
ATOM 1485 N N . ARG A 1 184 ? 19.295 5.109 -17.130 1.00 92.31 184 ARG A N 1
ATOM 1486 C CA . ARG A 1 184 ? 18.289 6.038 -16.585 1.00 92.31 184 ARG A CA 1
ATOM 1487 C C . ARG A 1 184 ? 16.882 5.455 -16.646 1.00 92.31 184 ARG A C 1
ATOM 1489 O O . ARG A 1 184 ? 16.175 5.502 -15.639 1.00 92.31 184 ARG A O 1
ATOM 1496 N N . LEU A 1 185 ? 16.492 4.884 -17.785 1.00 94.44 185 LEU A N 1
ATOM 1497 C CA . LEU A 1 185 ? 15.183 4.259 -17.966 1.00 94.44 185 LEU A CA 1
ATOM 1498 C C . LEU A 1 185 ? 15.009 3.066 -17.021 1.00 94.44 185 LEU A C 1
ATOM 1500 O O . LEU A 1 185 ? 14.021 3.022 -16.290 1.00 94.44 185 LEU A O 1
ATOM 1504 N N . CYS A 1 186 ? 16.000 2.172 -16.936 1.00 96.50 186 CYS A N 1
ATOM 1505 C CA . CYS A 1 186 ? 15.977 1.042 -16.004 1.00 96.50 186 CYS A CA 1
ATOM 1506 C C . CYS A 1 186 ? 15.819 1.509 -14.554 1.00 96.50 186 CYS A C 1
ATOM 1508 O O . CYS A 1 186 ? 14.913 1.054 -13.860 1.00 96.50 186 CYS A O 1
ATOM 1510 N N . ALA A 1 187 ? 16.635 2.470 -14.108 1.00 95.62 187 ALA A N 1
ATOM 1511 C CA . ALA A 1 187 ? 16.541 3.016 -12.755 1.00 95.62 187 ALA A CA 1
ATOM 1512 C C . ALA A 1 187 ? 15.187 3.696 -12.496 1.00 95.62 187 ALA A C 1
ATOM 1514 O O . ALA A 1 187 ? 14.649 3.663 -11.389 1.00 95.62 187 ALA A O 1
ATOM 1515 N N . ALA A 1 188 ? 14.608 4.343 -13.506 1.00 94.44 188 ALA A N 1
ATOM 1516 C CA . ALA A 1 188 ? 13.306 4.976 -13.380 1.00 94.44 188 ALA A CA 1
ATOM 1517 C C . ALA A 1 188 ? 12.168 3.946 -13.286 1.00 94.44 188 ALA A C 1
ATOM 1519 O O . ALA A 1 188 ? 11.194 4.190 -12.569 1.00 94.44 188 ALA A O 1
ATOM 1520 N N . VAL A 1 189 ? 12.250 2.836 -14.020 1.00 96.00 189 VAL A N 1
ATOM 1521 C CA . VAL A 1 189 ? 11.260 1.745 -14.019 1.00 96.00 189 VAL A CA 1
ATOM 1522 C C . VAL A 1 189 ? 11.356 0.925 -12.731 1.00 96.00 189 VAL A C 1
ATOM 1524 O O . VAL A 1 189 ? 10.341 0.687 -12.087 1.00 96.00 189 VAL A O 1
ATOM 1527 N N . GLN A 1 190 ? 12.563 0.612 -12.262 1.00 95.88 190 GLN A N 1
ATOM 1528 C CA . GLN A 1 190 ? 12.768 -0.088 -10.987 1.00 95.88 190 GLN A CA 1
ATOM 1529 C C . GLN A 1 190 ? 12.254 0.718 -9.788 1.00 95.88 190 GLN A C 1
ATOM 1531 O O . GLN A 1 190 ? 11.597 0.167 -8.913 1.00 95.88 190 GLN A O 1
ATOM 1536 N N . ARG A 1 191 ? 12.423 2.050 -9.785 1.00 95.12 191 ARG A N 1
ATOM 1537 C CA . ARG A 1 191 ? 11.806 2.930 -8.768 1.00 95.12 191 ARG A CA 1
ATOM 1538 C C . ARG A 1 191 ? 10.274 2.925 -8.784 1.00 95.12 191 ARG A C 1
ATOM 1540 O O . ARG A 1 191 ? 9.659 3.440 -7.857 1.00 95.12 191 ARG A O 1
ATOM 1547 N N . ARG A 1 192 ? 9.651 2.398 -9.841 1.00 95.56 192 ARG A N 1
ATOM 1548 C CA . ARG A 1 192 ? 8.202 2.168 -9.911 1.00 95.56 192 ARG A CA 1
ATOM 1549 C C . ARG A 1 192 ? 7.807 0.762 -9.461 1.00 95.56 192 ARG A C 1
ATOM 1551 O O . ARG A 1 192 ? 6.619 0.479 -9.460 1.00 95.56 192 ARG A O 1
ATOM 1558 N N . GLY A 1 193 ? 8.753 -0.084 -9.052 1.00 95.06 193 GLY A N 1
ATOM 1559 C CA . GLY A 1 193 ? 8.479 -1.403 -8.480 1.00 95.06 193 GLY A CA 1
ATOM 1560 C C . GLY A 1 193 ? 8.467 -2.561 -9.468 1.00 95.06 193 GLY A C 1
ATOM 1561 O O . GLY A 1 193 ? 8.052 -3.651 -9.092 1.00 95.06 193 GLY A O 1
ATOM 1562 N N . TYR A 1 194 ? 8.892 -2.342 -10.711 1.00 96.12 194 TYR A N 1
ATOM 1563 C CA . TYR A 1 194 ? 9.071 -3.427 -11.675 1.00 96.12 194 TYR A CA 1
ATOM 1564 C C . TYR A 1 194 ? 10.393 -4.148 -11.412 1.00 96.12 194 TYR A C 1
ATOM 1566 O O . TYR A 1 194 ? 11.401 -3.511 -11.088 1.00 96.12 194 TYR A O 1
ATOM 1574 N N . SER A 1 195 ? 10.403 -5.469 -11.595 1.00 95.69 195 SER A N 1
ATOM 1575 C CA . SER A 1 195 ? 11.607 -6.275 -11.390 1.00 95.69 195 SER A CA 1
ATOM 1576 C C . SER A 1 195 ? 12.747 -5.841 -12.318 1.00 95.69 195 SER A C 1
ATOM 1578 O O . SER A 1 195 ? 12.532 -5.404 -13.453 1.00 95.69 195 SER A O 1
ATOM 1580 N N . GLN A 1 196 ? 13.988 -5.984 -11.846 1.00 95.12 196 GLN A N 1
ATOM 1581 C CA . GLN A 1 196 ? 15.177 -5.620 -12.619 1.00 95.12 196 GLN A CA 1
ATOM 1582 C C . GLN A 1 196 ? 15.230 -6.347 -13.970 1.00 95.12 196 GLN A C 1
ATOM 1584 O O . GLN A 1 196 ? 15.511 -5.716 -14.988 1.00 95.12 196 GLN A O 1
ATOM 1589 N N . ASN A 1 197 ? 14.914 -7.644 -13.986 1.00 96.06 197 ASN A N 1
ATOM 1590 C CA . ASN A 1 197 ? 14.913 -8.460 -15.201 1.00 96.06 197 ASN A CA 1
ATOM 1591 C C . ASN A 1 197 ? 13.882 -7.962 -16.221 1.00 96.06 197 ASN A C 1
ATOM 1593 O O . ASN A 1 197 ? 14.200 -7.823 -17.403 1.00 96.06 197 ASN A O 1
ATOM 1597 N N . LEU A 1 198 ? 12.664 -7.641 -15.768 1.00 95.81 198 LEU A N 1
ATOM 1598 C CA . LEU A 1 198 ? 11.625 -7.093 -16.636 1.00 95.81 198 LEU A CA 1
ATOM 1599 C C . LEU A 1 198 ? 12.032 -5.719 -17.181 1.00 95.81 198 LEU A C 1
ATOM 1601 O O . LEU A 1 198 ? 11.937 -5.488 -18.385 1.00 95.81 198 LEU A O 1
ATOM 1605 N N . ALA A 1 199 ? 12.538 -4.838 -16.316 1.00 96.69 199 ALA A N 1
ATOM 1606 C CA . ALA A 1 199 ? 12.980 -3.502 -16.699 1.00 96.69 199 ALA A CA 1
ATOM 1607 C C . ALA A 1 199 ? 14.094 -3.546 -17.756 1.00 96.69 199 ALA A C 1
ATOM 1609 O O . ALA A 1 199 ? 13.982 -2.882 -18.782 1.00 96.69 199 ALA A O 1
ATOM 1610 N N . LEU A 1 200 ? 15.141 -4.352 -17.539 1.00 96.38 200 LEU A N 1
ATOM 1611 C CA . LEU A 1 200 ? 16.256 -4.500 -18.480 1.00 96.38 200 LEU A CA 1
ATOM 1612 C C . LEU A 1 200 ? 15.789 -5.018 -19.842 1.00 96.38 200 LEU A C 1
ATOM 1614 O O . LEU A 1 200 ? 16.171 -4.467 -20.874 1.00 96.38 200 LEU A O 1
ATOM 1618 N N . ARG A 1 201 ? 14.949 -6.060 -19.844 1.00 96.94 201 ARG A N 1
ATOM 1619 C CA . ARG A 1 201 ? 14.419 -6.668 -21.068 1.00 96.94 201 ARG A CA 1
ATOM 1620 C C . ARG A 1 201 ? 13.615 -5.660 -21.888 1.00 96.94 201 ARG A C 1
ATOM 1622 O O . ARG A 1 201 ? 13.914 -5.465 -23.062 1.00 96.94 201 ARG A O 1
ATOM 1629 N N . ILE A 1 202 ? 12.641 -4.997 -21.263 1.00 97.56 202 ILE A N 1
ATOM 1630 C CA . ILE A 1 202 ? 11.740 -4.068 -21.956 1.00 97.56 202 ILE A CA 1
ATOM 1631 C C . ILE A 1 202 ? 12.461 -2.796 -22.393 1.00 97.56 202 ILE A C 1
ATOM 1633 O O . ILE A 1 202 ? 12.259 -2.343 -23.514 1.00 97.56 202 ILE A O 1
ATOM 1637 N N . VAL A 1 203 ? 13.347 -2.238 -21.565 1.00 96.56 203 VAL A N 1
ATOM 1638 C CA . VAL A 1 203 ? 14.116 -1.049 -21.955 1.00 96.56 203 VAL A CA 1
ATOM 1639 C C . VAL A 1 203 ? 14.994 -1.338 -23.169 1.00 96.56 203 VAL A C 1
ATOM 1641 O O . VAL A 1 203 ? 14.980 -0.554 -24.111 1.00 96.56 203 VAL A O 1
ATOM 1644 N N . ASN A 1 204 ? 15.725 -2.456 -23.191 1.00 95.06 204 ASN A N 1
ATOM 1645 C CA . ASN A 1 204 ? 16.550 -2.798 -24.352 1.00 95.06 204 ASN A CA 1
ATOM 1646 C C . ASN A 1 204 ? 15.702 -3.012 -25.611 1.00 95.06 204 ASN A C 1
ATOM 1648 O O . ASN A 1 204 ? 16.029 -2.449 -26.653 1.00 95.06 204 ASN A O 1
ATOM 1652 N N . GLN A 1 205 ? 14.589 -3.741 -25.487 1.00 96.00 205 GLN A N 1
ATOM 1653 C CA . GLN A 1 205 ? 13.653 -3.973 -26.586 1.00 96.00 205 GLN A CA 1
ATOM 1654 C C . GLN A 1 205 ? 13.114 -2.658 -27.172 1.00 96.00 205 GLN A C 1
ATOM 1656 O O . GLN A 1 205 ? 13.143 -2.465 -28.384 1.00 96.00 205 GLN A O 1
ATOM 1661 N N . GLU A 1 206 ? 12.649 -1.731 -26.334 1.00 95.75 206 GLU A N 1
ATOM 1662 C CA . GLU A 1 206 ? 12.078 -0.462 -26.803 1.00 95.75 206 GLU A CA 1
ATOM 1663 C C . GLU A 1 206 ? 13.149 0.484 -27.378 1.00 95.75 206 GLU A C 1
ATOM 1665 O O . GLU A 1 206 ? 12.881 1.207 -28.336 1.00 95.75 206 GLU A O 1
ATOM 1670 N N . LEU A 1 207 ? 14.391 0.439 -26.877 1.00 92.38 207 LEU A N 1
ATOM 1671 C CA . LEU A 1 207 ? 15.519 1.166 -27.477 1.00 92.38 207 LEU A CA 1
ATOM 1672 C C . LEU A 1 207 ? 15.894 0.634 -28.867 1.00 92.38 207 LEU A C 1
ATOM 1674 O O . LEU A 1 207 ? 16.257 1.424 -29.743 1.00 92.38 207 LEU A O 1
ATOM 1678 N N . ASP A 1 208 ? 15.806 -0.682 -29.076 1.00 92.56 208 ASP A N 1
ATOM 1679 C CA . ASP A 1 208 ? 16.007 -1.307 -30.388 1.00 92.56 208 ASP A CA 1
ATO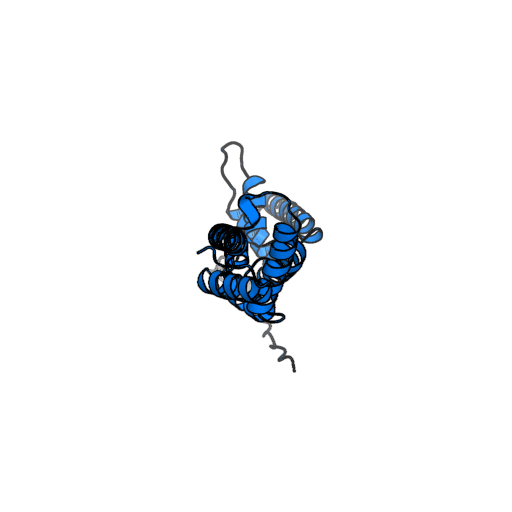M 1680 C C . ASP A 1 208 ? 14.899 -0.924 -31.370 1.00 92.56 208 ASP A C 1
ATOM 1682 O O . ASP A 1 208 ? 15.192 -0.532 -32.502 1.00 92.56 208 ASP A O 1
ATOM 1686 N N . ILE A 1 209 ? 13.638 -0.947 -30.923 1.00 93.44 209 ILE A N 1
ATOM 1687 C CA . ILE A 1 209 ? 12.481 -0.511 -31.722 1.00 93.44 209 ILE A CA 1
ATOM 1688 C C . ILE A 1 209 ? 12.631 0.959 -32.133 1.00 93.44 209 ILE A C 1
ATOM 1690 O O . ILE A 1 209 ? 12.430 1.299 -33.300 1.00 93.44 209 ILE A O 1
ATOM 1694 N N . ALA A 1 210 ? 13.055 1.824 -31.208 1.00 88.94 210 ALA A N 1
ATOM 1695 C CA . ALA A 1 210 ? 13.322 3.235 -31.478 1.00 88.94 210 ALA A CA 1
ATOM 1696 C C . ALA A 1 210 ? 14.612 3.483 -32.287 1.00 88.94 210 ALA A C 1
ATOM 1698 O O . ALA A 1 210 ? 14.937 4.634 -32.580 1.00 88.94 210 ALA A O 1
ATOM 1699 N N . ARG A 1 211 ? 15.349 2.424 -32.658 1.00 87.44 211 ARG A N 1
ATOM 1700 C CA . ARG A 1 211 ? 16.608 2.474 -33.420 1.00 87.44 211 ARG A CA 1
ATOM 1701 C C . ARG A 1 211 ? 17.647 3.412 -32.801 1.00 87.44 211 ARG A C 1
ATOM 1703 O O . ARG A 1 211 ? 18.390 4.083 -33.517 1.00 87.44 211 ARG A O 1
ATOM 1710 N N . VAL A 1 212 ? 17.714 3.461 -31.468 1.00 83.06 212 VAL A N 1
ATOM 1711 C CA . VAL A 1 212 ? 18.725 4.260 -30.766 1.00 83.06 212 VAL A CA 1
ATOM 1712 C C . VAL A 1 212 ? 20.095 3.608 -31.001 1.00 83.06 212 VAL A C 1
ATOM 1714 O O . VAL A 1 212 ? 20.285 2.450 -30.605 1.00 83.06 212 VAL A O 1
ATOM 1717 N N . PRO A 1 213 ? 21.048 4.302 -31.650 1.00 77.19 213 PRO A N 1
ATOM 1718 C CA . PRO A 1 213 ? 22.304 3.696 -32.070 1.00 77.19 213 PRO A CA 1
ATOM 1719 C C . PRO A 1 213 ? 23.201 3.374 -30.873 1.00 77.19 213 PRO A C 1
ATOM 1721 O O . PRO A 1 213 ? 23.279 4.127 -29.900 1.00 77.19 213 PRO A O 1
ATOM 1724 N N . TRP A 1 214 ? 23.925 2.261 -30.966 1.00 75.31 214 TRP A N 1
ATOM 1725 C CA . TRP A 1 214 ? 25.096 2.027 -30.129 1.00 75.31 214 TRP A CA 1
ATOM 1726 C C . TRP A 1 214 ? 26.225 2.931 -30.633 1.00 75.31 214 TRP A C 1
ATOM 1728 O O . TRP A 1 214 ? 26.486 2.973 -31.833 1.00 75.31 214 TRP A O 1
ATOM 1738 N N . GLN A 1 215 ? 26.881 3.674 -29.742 1.00 65.31 215 GLN A N 1
ATOM 1739 C CA . GLN A 1 215 ? 28.133 4.337 -30.110 1.00 65.31 215 GLN A CA 1
ATOM 1740 C C . GLN A 1 215 ? 29.222 3.273 -30.303 1.00 65.31 215 GLN A C 1
ATOM 1742 O O . GLN A 1 215 ? 29.301 2.340 -29.494 1.00 65.31 215 GLN A O 1
ATOM 1747 N N . ALA A 1 216 ? 29.996 3.419 -31.383 1.00 52.25 216 ALA A N 1
ATOM 1748 C CA . ALA A 1 216 ? 31.222 2.665 -31.640 1.00 52.25 216 ALA A CA 1
ATOM 1749 C C . ALA A 1 216 ? 32.309 3.031 -30.622 1.00 52.25 216 ALA A C 1
ATOM 1751 O O . ALA A 1 216 ? 32.363 4.223 -30.235 1.00 52.25 216 ALA A O 1
#